Protein AF-V2W1M3-F1 (afdb_monomer)

pLDDT: mean 79.47, std 12.42, range [44.94, 95.81]

Sequence (187 aa):
MSSDTAEKFWDDNINRRIFDLLHSQDIQAKFGGLIAIDHLLDVDGEEIIEFKRNLFRIYNYVKHLLPNPELNLMLAASKTLELTRYAGVLILKELARNSPTYFQAHIGIVFDNILAPIRDPKVHVREGAAELLAACLEIVTQRERQVRSPYLNKILSDAQAGLKLTPSEVIHGSLLTYRELLLHAGM

Nearest PDB structures (foldseek):
  6tbl-assembly1_A  TM=6.763E-01  e=2.966E-01  Mus musculus
  5vjc-assembly1_A  TM=3.503E-01  e=7.723E-02  Drosophila melanogaster
  7kzs-assembly1_V  TM=4.364E-01  e=4.571E-01  Homo sapiens
  5uwu-assembly1_C  TM=2.767E-01  e=3.280E+00  Saccharomyces cerevisiae

Foldseek 3Di:
DPPVVVVVCCVPPVLVLLLCQCPDPDPVSVVVSLVVLQVVLVPDDDPPPVNVVVLVSLCVSLVVQCPDPDPVSNVSSLVSNVVNLQVVLQVLLVCLVPPVPVSLVVLVVLLVPLLDQLLDPDPSSVVSSLSSVLSSLQSVQVPCPDDDDPSLVVLLVQLVVLCVDDDPSSVNSSVSSVVSCVVRVVD

Organism: Moniliophthora roreri (strain MCA 2997) (NCBI:txid1381753)

Solvent-accessible surface area (backbone atoms only — not comparable to full-atom values): 10156 Å² total; per-residue (Å²): 128,60,70,73,60,54,54,50,50,40,58,69,48,52,54,48,49,41,48,53,25,49,68,44,92,50,66,67,45,26,50,52,30,46,53,50,49,42,55,58,63,72,67,68,76,87,57,76,66,61,54,57,59,50,48,58,51,50,46,68,57,41,58,76,40,66,75,47,94,50,59,70,58,24,51,51,44,38,59,57,56,61,79,22,56,45,52,51,32,47,51,52,29,51,43,34,69,77,38,43,82,68,39,56,83,50,45,68,62,47,67,76,53,46,64,61,44,21,42,31,88,49,65,69,34,19,53,42,30,36,54,26,48,35,44,51,37,43,62,53,50,76,69,46,87,83,60,87,58,75,64,58,60,52,54,50,50,54,28,60,55,26,59,75,46,84,55,66,38,36,31,52,25,18,53,46,48,49,52,36,38,42,75,44,65,75,94

Radius of gyration: 19.63 Å; Cα contacts (8 Å, |Δi|>4): 173; chains: 1; bounding box: 45×32×58 Å

Structure (mmCIF, N/CA/C/O backbone):
data_AF-V2W1M3-F1
#
_entry.id   AF-V2W1M3-F1
#
loop_
_atom_site.group_PDB
_atom_site.id
_atom_site.type_symbol
_atom_site.label_atom_id
_atom_site.label_alt_id
_atom_site.label_comp_id
_atom_site.label_asym_id
_atom_site.label_entity_id
_atom_site.label_seq_id
_atom_site.pdbx_PDB_ins_code
_atom_site.Cartn_x
_atom_site.Cartn_y
_atom_site.Cartn_z
_atom_site.occupancy
_atom_site.B_iso_or_equiv
_atom_site.auth_seq_id
_atom_site.auth_comp_id
_atom_site.auth_asym_id
_atom_site.auth_atom_id
_atom_site.pdbx_PDB_model_num
ATOM 1 N N . MET A 1 1 ? 14.496 0.683 -37.063 1.00 52.78 1 MET A N 1
ATOM 2 C CA . MET A 1 1 ? 15.792 0.392 -36.406 1.00 52.78 1 MET A CA 1
ATOM 3 C C . MET A 1 1 ? 15.812 -1.095 -36.095 1.00 52.78 1 MET A C 1
ATOM 5 O O . MET A 1 1 ? 14.733 -1.619 -35.847 1.00 52.78 1 MET A O 1
ATOM 9 N N . SER A 1 2 ? 16.948 -1.796 -36.172 1.00 63.19 2 SER A N 1
ATOM 10 C CA . SER A 1 2 ? 16.968 -3.183 -35.679 1.00 63.19 2 SER A CA 1
ATOM 11 C C . SER A 1 2 ? 16.719 -3.175 -34.168 1.00 63.19 2 SER A C 1
ATOM 13 O O . SER A 1 2 ? 17.161 -2.241 -33.493 1.00 63.19 2 SER A O 1
ATOM 15 N N . SER A 1 3 ? 15.996 -4.180 -33.668 1.00 67.25 3 SER A N 1
ATOM 16 C CA . SER A 1 3 ? 15.656 -4.340 -32.243 1.00 67.25 3 SER A CA 1
ATOM 17 C C . SER A 1 3 ? 16.898 -4.162 -31.345 1.00 67.25 3 SER A C 1
ATOM 19 O O . SER A 1 3 ? 16.889 -3.315 -30.454 1.00 67.25 3 SER A O 1
ATOM 21 N N . ASP A 1 4 ? 18.032 -4.757 -31.728 1.00 70.19 4 ASP A N 1
ATOM 22 C CA . ASP A 1 4 ? 19.321 -4.637 -31.025 1.00 70.19 4 ASP A CA 1
ATOM 23 C C . ASP A 1 4 ? 19.890 -3.210 -30.911 1.00 70.19 4 ASP A C 1
ATOM 25 O O . ASP A 1 4 ? 20.644 -2.902 -29.986 1.00 70.19 4 ASP A O 1
ATOM 29 N N . THR A 1 5 ? 19.594 -2.321 -31.866 1.00 77.81 5 THR A N 1
ATOM 30 C CA . THR A 1 5 ? 20.111 -0.938 -31.818 1.00 77.81 5 THR A CA 1
ATOM 31 C C . THR A 1 5 ? 19.292 -0.081 -30.855 1.00 77.81 5 THR A C 1
ATOM 33 O O . THR A 1 5 ? 19.829 0.833 -30.231 1.00 77.81 5 THR A O 1
ATOM 36 N N . ALA A 1 6 ? 17.996 -0.379 -30.734 1.00 71.25 6 ALA A N 1
ATOM 37 C CA . ALA A 1 6 ? 17.097 0.306 -29.815 1.00 71.25 6 ALA A CA 1
ATOM 38 C C . ALA A 1 6 ? 17.367 -0.109 -28.358 1.00 71.25 6 ALA A C 1
ATOM 40 O O . ALA A 1 6 ? 17.464 0.769 -27.503 1.00 71.25 6 ALA A O 1
ATOM 41 N N . GLU A 1 7 ? 17.596 -1.404 -28.094 1.00 72.00 7 GLU A N 1
ATOM 42 C CA . GLU A 1 7 ? 17.936 -1.908 -26.749 1.00 72.00 7 GLU A CA 1
ATOM 43 C C . GLU A 1 7 ? 19.242 -1.279 -26.229 1.00 72.00 7 GLU A C 1
ATOM 45 O O . GLU A 1 7 ? 19.300 -0.785 -25.103 1.00 72.00 7 GLU A O 1
ATOM 50 N N . LYS A 1 8 ? 20.282 -1.192 -27.071 1.00 79.88 8 LYS A N 1
ATOM 51 C CA . LYS A 1 8 ? 21.549 -0.537 -26.692 1.00 79.88 8 LYS A CA 1
ATOM 52 C C . LYS A 1 8 ? 21.386 0.949 -26.395 1.00 79.88 8 LYS A C 1
ATOM 54 O O . LYS A 1 8 ? 21.920 1.441 -25.408 1.00 79.88 8 LYS A O 1
ATOM 59 N N . PHE A 1 9 ? 20.638 1.670 -27.230 1.00 79.62 9 PHE A N 1
ATOM 60 C CA . PHE A 1 9 ? 20.373 3.088 -26.995 1.00 79.62 9 PHE A CA 1
ATOM 61 C C . PHE A 1 9 ? 19.628 3.312 -25.671 1.00 79.62 9 PHE A C 1
ATOM 63 O O . PHE A 1 9 ? 19.933 4.257 -24.938 1.00 79.62 9 PHE A O 1
ATOM 70 N N . TRP A 1 10 ? 18.677 2.434 -25.355 1.00 77.62 10 TRP A N 1
ATOM 71 C CA . TRP A 1 10 ? 17.938 2.460 -24.101 1.00 77.62 10 TRP A CA 1
ATOM 72 C C . TRP A 1 10 ? 18.850 2.253 -22.887 1.00 77.62 10 TRP A C 1
ATOM 74 O O . TRP A 1 10 ? 18.844 3.067 -21.957 1.00 77.62 10 TRP A O 1
ATOM 84 N N . ASP A 1 11 ? 19.678 1.207 -22.917 1.00 77.75 11 ASP A N 1
ATOM 85 C CA . ASP A 1 11 ? 20.587 0.878 -21.819 1.00 77.75 11 ASP A CA 1
ATOM 86 C C . ASP A 1 11 ? 21.666 1.953 -21.605 1.00 77.75 11 ASP A C 1
ATOM 88 O O . ASP A 1 11 ? 21.911 2.353 -20.464 1.00 77.75 11 ASP A O 1
ATOM 92 N N . ASP A 1 12 ? 22.257 2.482 -22.678 1.00 79.75 12 ASP A N 1
ATOM 93 C CA . ASP A 1 12 ? 23.388 3.410 -22.576 1.00 79.75 12 ASP A CA 1
ATOM 94 C C . ASP A 1 12 ? 22.971 4.847 -22.228 1.00 79.75 12 ASP A C 1
ATOM 96 O O . ASP A 1 12 ? 23.700 5.559 -21.524 1.00 79.75 12 ASP A O 1
ATOM 100 N N . ASN A 1 13 ? 21.801 5.288 -22.703 1.00 83.38 13 ASN A N 1
ATOM 101 C CA . ASN A 1 13 ? 21.383 6.685 -22.580 1.00 83.38 13 ASN A CA 1
ATOM 102 C C . ASN A 1 13 ? 20.214 6.873 -21.616 1.00 83.38 13 ASN A C 1
ATOM 104 O O . ASN A 1 13 ? 20.305 7.698 -20.705 1.00 83.38 13 ASN A O 1
ATOM 108 N N . ILE A 1 14 ? 19.120 6.130 -21.800 1.00 82.44 14 ILE A N 1
ATOM 109 C CA . ILE A 1 14 ? 17.878 6.354 -21.046 1.00 82.44 14 ILE A CA 1
ATOM 110 C C . ILE A 1 14 ? 18.056 5.893 -19.600 1.00 82.44 14 ILE A C 1
ATOM 112 O O . ILE A 1 14 ? 17.904 6.698 -18.679 1.00 82.44 14 ILE A O 1
ATOM 116 N N . ASN A 1 15 ? 18.492 4.648 -19.390 1.00 82.56 15 ASN A N 1
ATOM 117 C CA . ASN A 1 15 ? 18.716 4.103 -18.047 1.00 82.56 15 ASN A CA 1
ATOM 118 C C . ASN A 1 15 ? 19.753 4.914 -17.259 1.00 82.56 15 ASN A C 1
ATOM 120 O O . ASN A 1 15 ? 19.555 5.212 -16.078 1.00 82.56 15 ASN A O 1
ATOM 124 N N . ARG A 1 16 ? 20.829 5.345 -17.925 1.00 85.75 16 ARG A N 1
ATOM 125 C CA . ARG A 1 16 ? 21.860 6.190 -17.314 1.00 85.75 16 ARG A CA 1
ATOM 126 C C . ARG A 1 16 ? 21.303 7.533 -16.844 1.00 85.75 16 ARG A C 1
ATOM 128 O O . ARG A 1 16 ? 21.596 7.959 -15.732 1.00 85.75 16 ARG A O 1
ATOM 135 N N . ARG A 1 17 ? 20.478 8.197 -17.659 1.00 87.69 17 ARG A N 1
ATOM 136 C CA . ARG A 1 17 ? 19.895 9.495 -17.289 1.00 87.69 17 ARG A CA 1
ATOM 137 C C . ARG A 1 17 ? 18.851 9.390 -16.192 1.00 87.69 17 ARG A C 1
ATOM 139 O O . ARG A 1 17 ? 18.836 10.243 -15.311 1.00 87.69 17 ARG A O 1
ATOM 146 N N . ILE A 1 18 ? 18.038 8.339 -16.199 1.00 85.88 18 ILE A N 1
ATOM 147 C CA . ILE A 1 18 ? 17.104 8.054 -15.106 1.00 85.88 18 ILE A CA 1
ATOM 148 C C . ILE A 1 18 ? 17.869 7.848 -13.792 1.00 85.88 18 ILE A C 1
ATOM 150 O O . ILE A 1 18 ? 17.508 8.431 -12.769 1.00 85.88 18 ILE A O 1
ATOM 154 N N . PHE A 1 19 ? 18.961 7.078 -13.822 1.00 86.69 19 PHE A N 1
ATOM 155 C CA . PHE A 1 19 ? 19.816 6.879 -12.655 1.00 86.69 19 PHE A CA 1
ATOM 156 C C . PHE A 1 19 ? 20.385 8.203 -12.124 1.00 86.69 19 PHE A C 1
ATOM 158 O O . PHE A 1 19 ? 20.268 8.470 -10.926 1.00 86.69 19 PHE A O 1
ATOM 165 N N . ASP A 1 20 ? 20.947 9.036 -13.006 1.00 89.38 20 ASP A N 1
ATOM 166 C CA . ASP A 1 20 ? 21.525 10.339 -12.649 1.00 89.38 20 ASP A CA 1
ATOM 167 C C . ASP A 1 20 ? 20.478 11.265 -11.995 1.00 89.38 20 ASP A C 1
ATOM 169 O O . ASP A 1 20 ? 20.767 11.920 -10.992 1.00 89.38 20 ASP A O 1
ATOM 173 N N . LEU A 1 21 ? 19.249 11.292 -12.529 1.00 89.88 21 LEU A N 1
ATOM 174 C CA . LEU A 1 21 ? 18.142 12.099 -12.000 1.00 89.88 21 LEU A CA 1
ATOM 175 C C . LEU A 1 21 ? 17.675 11.625 -10.617 1.00 89.88 21 LEU A C 1
ATOM 177 O O . LEU A 1 21 ? 17.406 12.441 -9.744 1.00 89.88 21 LEU A O 1
ATOM 181 N N . LEU A 1 22 ? 17.599 10.316 -10.375 1.00 86.69 22 LEU A N 1
ATOM 182 C CA . LEU A 1 22 ? 17.148 9.779 -9.082 1.00 86.69 22 LEU A CA 1
ATOM 183 C C . LEU A 1 22 ? 18.202 9.879 -7.970 1.00 86.69 22 LEU A C 1
ATOM 185 O O . LEU A 1 22 ? 17.867 9.817 -6.782 1.00 86.69 22 LEU A O 1
ATOM 189 N N . HIS A 1 23 ? 19.473 10.039 -8.339 1.00 88.62 23 HIS A N 1
ATOM 190 C CA . HIS A 1 23 ? 20.588 10.218 -7.405 1.00 88.62 23 HIS A CA 1
ATOM 191 C C . HIS A 1 23 ? 21.068 11.673 -7.309 1.00 88.62 23 HIS A C 1
ATOM 193 O O . HIS A 1 23 ? 22.054 11.945 -6.620 1.00 88.62 23 HIS A O 1
ATOM 199 N N . SER A 1 24 ? 20.384 12.623 -7.953 1.00 89.31 24 SER A N 1
ATOM 200 C CA . SER A 1 24 ? 20.718 14.043 -7.844 1.00 89.31 24 SER A CA 1
ATOM 201 C C . SER A 1 24 ? 20.526 14.561 -6.417 1.00 89.31 24 SER A C 1
ATOM 203 O O . SER A 1 24 ? 19.804 13.983 -5.609 1.00 89.31 24 SER A O 1
ATOM 205 N N . GLN A 1 25 ? 21.144 15.694 -6.087 1.00 85.44 25 GLN A N 1
ATOM 206 C CA . GLN A 1 25 ? 20.869 16.386 -4.820 1.00 85.44 25 GLN A CA 1
ATOM 207 C C . GLN A 1 25 ? 19.554 17.180 -4.869 1.00 85.44 25 GLN A C 1
ATOM 209 O O . GLN A 1 25 ? 18.937 17.418 -3.836 1.00 85.44 25 GLN A O 1
ATOM 214 N N . ASP A 1 26 ? 19.101 17.548 -6.070 1.00 90.56 26 ASP A N 1
ATOM 215 C CA . ASP A 1 26 ? 17.849 18.272 -6.278 1.00 90.56 26 ASP A CA 1
ATOM 216 C C . ASP A 1 26 ? 16.628 17.348 -6.155 1.00 90.56 26 ASP A C 1
ATOM 218 O O . ASP A 1 26 ? 16.568 16.286 -6.777 1.00 90.56 26 ASP A O 1
ATOM 222 N N . ILE A 1 27 ? 15.649 17.778 -5.359 1.00 84.00 27 ILE A N 1
ATOM 223 C CA . ILE A 1 27 ? 14.381 17.081 -5.132 1.00 84.00 27 ILE A CA 1
ATOM 224 C C . ILE A 1 27 ? 13.520 17.105 -6.400 1.00 84.00 27 ILE A C 1
ATOM 226 O O . ILE A 1 27 ? 12.886 16.099 -6.716 1.00 84.00 27 ILE A O 1
ATOM 230 N N . GLN A 1 28 ? 13.515 18.211 -7.152 1.00 86.38 28 GLN A N 1
ATOM 231 C CA . GLN A 1 28 ? 12.686 18.342 -8.356 1.00 86.38 28 GLN A CA 1
ATOM 232 C C . GLN A 1 28 ? 13.171 17.413 -9.471 1.00 86.38 28 GLN A C 1
ATOM 234 O O . GLN A 1 28 ? 12.365 16.731 -10.101 1.00 86.38 28 GLN A O 1
ATOM 239 N N . ALA A 1 29 ? 14.487 17.298 -9.656 1.00 88.94 29 ALA A N 1
ATOM 240 C CA . ALA A 1 29 ? 15.083 16.307 -10.547 1.00 88.94 29 ALA A CA 1
ATOM 241 C C . ALA A 1 29 ? 14.722 14.859 -10.163 1.00 88.94 29 ALA A C 1
ATOM 243 O O . ALA A 1 29 ? 14.365 14.077 -11.048 1.00 88.94 29 ALA A O 1
ATOM 244 N N . LYS A 1 30 ? 14.713 14.515 -8.864 1.00 88.94 30 LYS A N 1
ATOM 245 C CA . LYS A 1 30 ? 14.256 13.190 -8.409 1.00 88.94 30 LYS A CA 1
ATOM 246 C C . LYS A 1 30 ? 12.794 12.950 -8.761 1.00 88.94 30 LYS A C 1
ATOM 248 O O . LYS A 1 30 ? 12.483 11.894 -9.296 1.00 88.94 30 LYS A O 1
ATOM 253 N N . PHE A 1 31 ? 11.915 13.924 -8.516 1.00 84.62 31 PHE A N 1
ATOM 254 C CA . PHE A 1 31 ? 10.510 13.844 -8.928 1.00 84.62 31 PHE A CA 1
ATOM 255 C C . PHE A 1 31 ? 10.362 13.658 -10.438 1.00 84.62 31 PHE A C 1
ATOM 257 O O . PHE A 1 31 ? 9.594 12.804 -10.870 1.00 84.62 31 PHE A O 1
ATOM 264 N N . GLY A 1 32 ? 11.122 14.409 -11.238 1.00 85.06 32 GLY A N 1
ATOM 265 C CA . GLY A 1 32 ? 11.120 14.282 -12.694 1.00 85.06 32 GLY A CA 1
ATOM 266 C C . GLY A 1 32 ? 11.546 12.890 -13.162 1.00 85.06 32 GLY A C 1
ATOM 267 O O . GLY A 1 32 ? 10.867 12.290 -13.992 1.00 85.06 32 GLY A O 1
ATOM 268 N N . GLY A 1 33 ? 12.622 12.341 -12.587 1.00 87.62 33 GLY A N 1
ATOM 269 C CA . GLY A 1 33 ? 13.079 10.980 -12.885 1.00 87.62 33 GLY A CA 1
ATOM 270 C C . GLY A 1 33 ? 12.049 9.916 -12.502 1.00 87.62 33 GLY A C 1
ATOM 271 O O . GLY A 1 33 ? 11.854 8.940 -13.220 1.00 87.62 33 GLY A O 1
ATOM 272 N N . LEU A 1 34 ? 11.343 10.135 -11.399 1.00 84.12 34 LEU A N 1
ATOM 273 C CA . LEU A 1 34 ? 10.328 9.227 -10.895 1.00 84.12 34 LEU A CA 1
ATOM 274 C C . LEU A 1 34 ? 9.062 9.209 -11.760 1.00 84.12 34 LEU A C 1
ATOM 276 O O . LEU A 1 34 ? 8.566 8.144 -12.109 1.00 84.12 34 LEU A O 1
ATOM 280 N N . ILE A 1 35 ? 8.578 10.391 -12.151 1.00 83.00 35 ILE A N 1
ATOM 281 C CA . ILE A 1 35 ? 7.443 10.544 -13.066 1.00 83.00 35 ILE A CA 1
ATOM 282 C C . ILE A 1 35 ? 7.792 9.949 -14.430 1.00 83.00 35 ILE A C 1
ATOM 284 O O . ILE A 1 35 ? 6.948 9.303 -15.044 1.00 83.00 35 ILE A O 1
ATOM 288 N N . ALA A 1 36 ? 9.030 10.128 -14.897 1.00 83.50 36 ALA A N 1
ATOM 289 C CA . ALA A 1 36 ? 9.486 9.506 -16.132 1.00 83.50 36 ALA A CA 1
ATOM 290 C C . ALA A 1 36 ? 9.394 7.975 -16.048 1.00 83.50 36 ALA A C 1
ATOM 292 O O . ALA A 1 36 ? 8.851 7.364 -16.958 1.00 83.50 36 ALA A O 1
ATOM 293 N N . ILE A 1 37 ? 9.838 7.360 -14.946 1.00 79.62 37 ILE A N 1
ATOM 294 C CA . ILE A 1 37 ? 9.677 5.913 -14.740 1.00 79.62 37 ILE A CA 1
ATOM 295 C C . ILE A 1 37 ? 8.199 5.503 -14.714 1.00 79.62 37 ILE A C 1
ATOM 297 O O . ILE A 1 37 ? 7.866 4.519 -15.362 1.00 79.62 37 ILE A O 1
ATOM 301 N N . ASP A 1 38 ? 7.328 6.243 -14.014 1.00 76.31 38 ASP A N 1
ATOM 302 C CA . ASP A 1 38 ? 5.880 5.952 -13.932 1.00 76.31 38 ASP A CA 1
ATOM 303 C C . ASP A 1 38 ? 5.266 5.849 -15.341 1.00 76.31 38 ASP A C 1
ATOM 305 O O . ASP A 1 38 ? 4.585 4.880 -15.657 1.00 76.31 38 ASP A O 1
ATOM 309 N N . HIS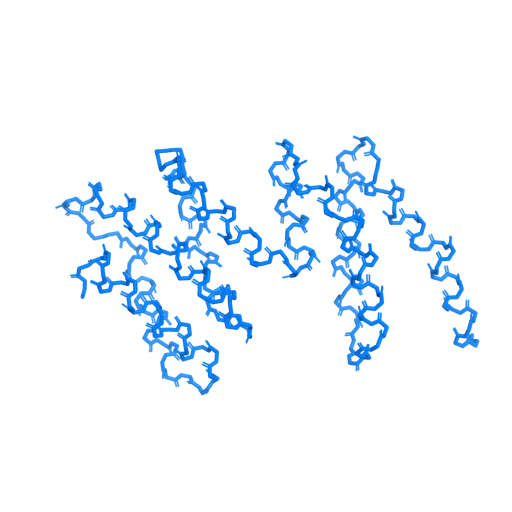 A 1 39 ? 5.596 6.793 -16.229 1.00 77.06 39 HIS A N 1
ATOM 310 C CA . HIS A 1 39 ? 5.114 6.780 -17.614 1.00 77.06 39 HIS A CA 1
ATOM 311 C C . HIS A 1 39 ? 5.763 5.688 -18.466 1.00 77.06 39 HIS A C 1
ATOM 313 O O . HIS A 1 39 ? 5.109 5.141 -19.344 1.00 77.06 39 HIS A O 1
ATOM 319 N N . LEU A 1 40 ? 7.043 5.374 -18.245 1.00 73.88 40 LEU A N 1
ATOM 320 C CA . LEU A 1 40 ? 7.722 4.316 -18.996 1.00 73.88 40 LEU A CA 1
ATOM 321 C C . LEU A 1 40 ? 7.191 2.925 -18.640 1.00 73.88 40 LEU A C 1
ATOM 323 O O . LEU A 1 40 ? 7.132 2.068 -19.511 1.00 73.88 40 LEU A O 1
ATOM 327 N N . LEU A 1 41 ? 6.778 2.714 -17.389 1.00 68.62 41 LEU A N 1
ATOM 328 C CA . LEU A 1 41 ? 6.143 1.470 -16.953 1.00 68.62 41 LEU A CA 1
ATOM 329 C C . LEU A 1 41 ? 4.729 1.287 -17.528 1.00 68.62 41 LEU A C 1
ATOM 331 O O . LEU A 1 41 ? 4.303 0.152 -17.708 1.00 68.62 41 LEU A O 1
ATOM 335 N N . ASP A 1 42 ? 4.021 2.378 -17.835 1.00 66.88 42 ASP A N 1
ATOM 336 C CA . ASP A 1 42 ? 2.662 2.358 -18.405 1.00 66.88 42 ASP A CA 1
ATOM 337 C C . ASP A 1 42 ? 2.648 2.054 -19.920 1.00 66.88 42 ASP A C 1
ATOM 339 O O . ASP A 1 42 ? 1.618 1.705 -20.493 1.00 66.88 42 ASP A O 1
ATOM 343 N N . VAL A 1 43 ? 3.802 2.164 -20.592 1.00 61.81 43 VAL A N 1
ATOM 344 C CA . VAL A 1 43 ? 3.941 1.934 -22.043 1.00 61.81 43 VAL A CA 1
ATOM 345 C C . VAL A 1 43 ? 4.092 0.441 -22.396 1.00 61.81 43 VAL A C 1
ATOM 347 O O . VAL A 1 43 ? 3.848 0.060 -23.543 1.00 61.81 43 VAL A O 1
ATOM 350 N N . ASP A 1 44 ? 4.411 -0.424 -21.429 1.00 53.88 44 ASP A N 1
ATOM 351 C CA . ASP A 1 44 ? 4.703 -1.841 -21.678 1.00 53.88 44 ASP A CA 1
ATOM 352 C C . ASP A 1 44 ? 3.437 -2.720 -21.669 1.00 53.88 44 ASP A C 1
ATOM 354 O O . ASP A 1 44 ? 3.044 -3.324 -20.668 1.00 53.88 44 ASP A O 1
ATOM 358 N N . GLY A 1 45 ? 2.819 -2.849 -22.845 1.00 49.59 45 GLY A N 1
ATOM 359 C CA . GLY A 1 45 ? 1.913 -3.951 -23.157 1.00 49.59 45 GLY A CA 1
ATOM 360 C C . GLY A 1 45 ? 2.663 -5.288 -23.290 1.00 49.59 45 GLY A C 1
ATOM 361 O O . GLY A 1 45 ? 3.464 -5.476 -24.195 1.00 49.59 45 GLY A O 1
ATOM 362 N N . GLU A 1 46 ? 2.359 -6.232 -22.398 1.00 44.94 46 GLU A N 1
ATOM 363 C CA . GLU A 1 46 ? 2.425 -7.700 -22.576 1.00 44.94 46 GLU A CA 1
ATOM 364 C C . GLU A 1 46 ? 3.757 -8.443 -22.872 1.00 44.94 46 GLU A C 1
ATOM 366 O O . GLU A 1 46 ? 3.717 -9.669 -22.998 1.00 44.94 46 GLU A O 1
ATOM 371 N N . GLU A 1 47 ? 4.953 -7.839 -22.836 1.00 47.34 47 GLU A N 1
ATOM 372 C CA . GLU A 1 47 ? 6.216 -8.618 -22.876 1.00 47.34 47 GLU A CA 1
ATOM 373 C C . GLU A 1 47 ? 6.827 -8.883 -21.482 1.00 47.34 47 GLU A C 1
ATOM 375 O O . GLU A 1 47 ? 7.667 -8.166 -20.940 1.00 47.34 47 GLU A O 1
ATOM 380 N N . ILE A 1 48 ? 6.416 -10.011 -20.893 1.00 49.59 48 ILE A N 1
ATOM 381 C CA . ILE A 1 48 ? 6.688 -10.442 -19.506 1.00 49.59 48 ILE A CA 1
ATOM 382 C C . ILE A 1 48 ? 8.197 -10.567 -19.157 1.00 49.59 48 ILE A C 1
ATOM 384 O O . ILE A 1 48 ? 8.559 -10.601 -17.975 1.00 49.59 48 ILE A O 1
ATOM 388 N N . ILE A 1 49 ? 9.095 -10.662 -20.145 1.00 46.72 49 ILE A N 1
ATOM 389 C CA . ILE A 1 49 ? 10.529 -10.939 -19.930 1.00 46.72 49 ILE A CA 1
ATOM 390 C C . ILE A 1 49 ? 11.349 -9.649 -19.771 1.00 46.72 49 ILE A C 1
ATOM 392 O O . ILE A 1 49 ? 12.132 -9.551 -18.820 1.00 46.72 49 ILE A O 1
ATOM 396 N N . GLU A 1 50 ? 11.146 -8.647 -20.629 1.00 53.25 50 GLU A N 1
ATOM 397 C CA . GLU A 1 50 ? 11.824 -7.345 -20.513 1.00 53.25 50 GLU A CA 1
ATOM 398 C C . GLU A 1 50 ? 11.320 -6.563 -19.297 1.00 53.25 50 GLU A C 1
ATOM 400 O O . GLU A 1 50 ? 12.123 -6.034 -18.520 1.00 53.25 50 GLU A O 1
ATOM 405 N N . PHE A 1 51 ? 10.011 -6.640 -19.030 1.00 50.84 51 PHE A N 1
ATOM 406 C CA . PHE A 1 51 ? 9.372 -6.047 -17.856 1.00 50.84 51 PHE A CA 1
ATOM 407 C C . PHE A 1 51 ? 10.042 -6.489 -16.541 1.00 50.84 51 PHE A C 1
ATOM 409 O O . PHE A 1 51 ? 10.371 -5.671 -15.683 1.00 50.84 51 PHE A O 1
ATOM 416 N N . LYS A 1 52 ? 10.368 -7.784 -16.387 1.00 47.72 52 LYS A N 1
ATOM 417 C CA . LYS A 1 52 ? 11.063 -8.304 -15.18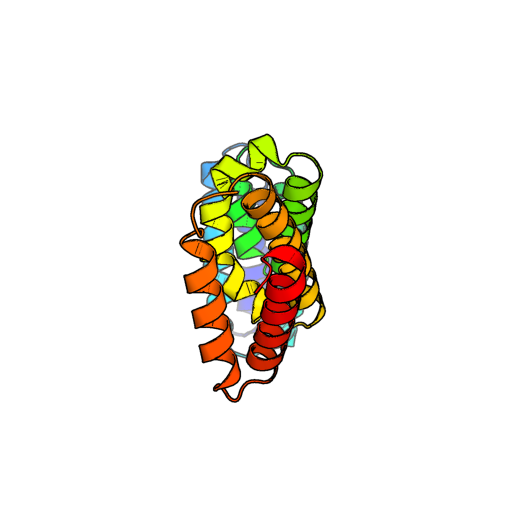9 1.00 47.72 52 LYS A CA 1
ATOM 418 C C . LYS A 1 52 ? 12.497 -7.792 -15.046 1.00 47.72 52 LYS A C 1
ATOM 420 O O . LYS A 1 52 ? 12.962 -7.572 -13.924 1.00 47.72 52 LYS A O 1
ATOM 425 N N . ARG A 1 53 ? 13.209 -7.621 -16.162 1.00 57.84 53 ARG A N 1
ATOM 426 C CA . ARG A 1 53 ? 14.609 -7.168 -16.185 1.00 57.84 53 ARG A CA 1
ATOM 427 C C . ARG A 1 53 ? 14.705 -5.670 -15.866 1.00 57.84 53 ARG A C 1
ATOM 429 O O . ARG A 1 53 ? 15.590 -5.263 -15.109 1.00 57.84 53 ARG A O 1
ATOM 436 N N . ASN A 1 54 ? 13.741 -4.883 -16.343 1.00 64.81 54 ASN A N 1
ATOM 437 C CA . ASN A 1 54 ? 13.617 -3.456 -16.050 1.00 64.81 54 ASN A CA 1
ATOM 438 C C . ASN A 1 54 ? 13.121 -3.196 -14.620 1.00 64.81 54 ASN A C 1
ATOM 440 O O . ASN A 1 54 ? 13.687 -2.344 -13.933 1.00 64.81 54 ASN A O 1
ATOM 444 N N . LEU A 1 55 ? 12.186 -4.003 -14.104 1.00 62.69 55 LEU A N 1
ATOM 445 C CA . LEU A 1 55 ? 11.702 -3.912 -12.719 1.00 62.69 55 LEU A CA 1
ATOM 446 C C . LEU A 1 55 ? 12.822 -4.020 -11.680 1.00 62.69 55 LEU A C 1
ATOM 448 O O . LEU A 1 55 ? 12.861 -3.242 -10.729 1.00 62.69 55 LEU A O 1
ATOM 452 N N . PHE A 1 56 ? 13.757 -4.962 -11.847 1.00 64.06 56 PHE A N 1
ATOM 453 C CA . PHE A 1 56 ? 14.862 -5.112 -10.896 1.00 64.06 56 PHE A CA 1
ATOM 454 C C . PHE A 1 56 ? 15.806 -3.899 -10.906 1.00 64.06 56 PHE A C 1
ATOM 456 O O . PHE A 1 56 ? 16.285 -3.467 -9.855 1.00 64.06 56 PHE A O 1
ATOM 463 N N . ARG A 1 57 ? 16.071 -3.317 -12.080 1.00 74.31 57 ARG A N 1
ATOM 464 C CA . ARG A 1 57 ? 16.896 -2.106 -12.214 1.00 74.31 57 ARG A CA 1
ATOM 465 C C . ARG A 1 57 ? 16.195 -0.897 -11.590 1.00 74.31 57 ARG A C 1
ATOM 467 O O . ARG A 1 57 ? 16.780 -0.249 -10.727 1.00 74.31 57 ARG A O 1
ATOM 474 N N . ILE A 1 58 ? 14.926 -0.678 -11.930 1.00 74.00 58 ILE A N 1
ATOM 475 C CA . ILE A 1 58 ? 14.088 0.400 -11.389 1.00 74.00 58 ILE A CA 1
ATOM 476 C C . ILE A 1 58 ? 13.962 0.290 -9.865 1.00 74.00 58 ILE A C 1
ATOM 478 O O . ILE A 1 58 ? 14.146 1.278 -9.157 1.00 74.00 58 ILE A O 1
ATOM 482 N N . TYR A 1 59 ? 13.761 -0.919 -9.332 1.00 72.00 59 TYR A N 1
ATOM 483 C CA . TYR A 1 59 ? 13.800 -1.173 -7.891 1.00 72.00 59 TYR A CA 1
ATOM 484 C C . TYR A 1 59 ? 15.098 -0.684 -7.252 1.00 72.00 59 TYR A C 1
ATOM 486 O O . TYR A 1 59 ? 15.070 0.036 -6.254 1.00 72.00 59 TYR A O 1
ATOM 494 N N . ASN A 1 60 ? 16.245 -1.024 -7.842 1.00 77.81 60 ASN A N 1
ATOM 495 C CA . ASN A 1 60 ? 17.531 -0.566 -7.332 1.00 77.81 60 ASN A CA 1
ATOM 496 C C . ASN A 1 60 ? 17.716 0.952 -7.453 1.00 77.81 60 ASN A C 1
ATOM 498 O O . ASN A 1 60 ? 18.411 1.516 -6.613 1.00 77.81 60 ASN A O 1
ATOM 502 N N . TYR A 1 61 ? 17.081 1.597 -8.434 1.00 81.44 61 TYR A N 1
ATOM 503 C CA . TYR A 1 61 ? 17.121 3.047 -8.621 1.00 81.44 61 TYR A CA 1
ATOM 504 C C . TYR A 1 61 ? 16.170 3.825 -7.715 1.00 81.44 61 TYR A C 1
ATOM 506 O O . TYR A 1 61 ? 16.367 5.016 -7.548 1.00 81.44 61 TYR A O 1
ATOM 514 N N . VAL A 1 62 ? 15.114 3.218 -7.179 1.00 78.00 62 VAL A N 1
ATOM 515 C CA . VAL A 1 62 ? 14.102 3.960 -6.406 1.00 78.00 62 VAL A CA 1
ATOM 516 C C . VAL A 1 62 ? 14.132 3.589 -4.921 1.00 78.00 62 VAL A C 1
ATOM 518 O O . VAL A 1 62 ? 13.761 4.402 -4.078 1.00 78.00 62 VAL A O 1
ATOM 521 N N . LYS A 1 63 ? 14.635 2.403 -4.545 1.00 76.50 63 LYS A N 1
ATOM 522 C CA . LYS A 1 63 ? 14.623 1.931 -3.145 1.00 76.50 63 LYS A CA 1
ATOM 523 C C . LYS A 1 63 ? 15.339 2.855 -2.152 1.00 76.50 63 LYS A C 1
ATOM 525 O O . LYS A 1 63 ? 14.944 2.906 -0.991 1.00 76.50 63 LYS A O 1
ATOM 530 N N . HIS A 1 64 ? 16.366 3.598 -2.575 1.00 79.12 64 HIS A N 1
ATOM 531 C CA . HIS A 1 64 ? 17.073 4.556 -1.710 1.00 79.12 64 HIS A CA 1
ATOM 532 C C . HIS A 1 64 ? 16.274 5.838 -1.450 1.00 79.12 64 HIS A C 1
ATOM 534 O O . HIS A 1 64 ? 16.659 6.632 -0.597 1.00 79.12 64 HIS A O 1
ATOM 540 N N . LEU A 1 65 ? 15.160 6.035 -2.160 1.00 77.31 65 LEU A N 1
ATOM 541 C CA . LEU A 1 65 ? 14.219 7.129 -1.940 1.00 77.31 65 LEU A CA 1
ATOM 542 C C . LEU A 1 65 ? 13.141 6.783 -0.900 1.00 77.31 65 LEU A C 1
ATOM 544 O O . LEU A 1 65 ? 12.399 7.667 -0.488 1.00 77.31 65 LEU A O 1
ATOM 548 N N . LEU A 1 66 ? 13.056 5.522 -0.451 1.00 67.31 66 LEU A N 1
ATOM 549 C CA . LEU A 1 66 ? 12.062 5.068 0.532 1.00 67.31 66 LEU A CA 1
ATOM 550 C C . LEU A 1 66 ? 12.384 5.488 1.979 1.00 67.31 66 LEU A C 1
ATOM 552 O O . LEU A 1 66 ? 11.451 5.702 2.745 1.00 67.31 66 LEU A O 1
ATOM 556 N N . PRO A 1 67 ? 13.655 5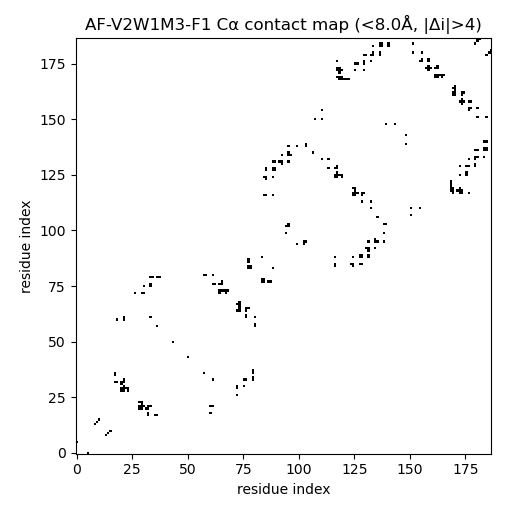.702 2.363 1.00 72.38 67 PRO A N 1
ATOM 557 C CA . PRO A 1 67 ? 14.011 6.543 3.496 1.00 72.38 67 PRO A CA 1
ATOM 558 C C . PRO A 1 67 ? 14.315 7.957 2.973 1.00 72.38 67 PRO A C 1
ATOM 560 O O . PRO A 1 67 ? 15.450 8.257 2.604 1.00 72.38 67 PRO A O 1
ATOM 563 N N . ASN A 1 68 ? 13.312 8.838 2.898 1.00 70.00 68 ASN A N 1
ATOM 564 C CA . ASN A 1 68 ? 13.540 10.260 2.611 1.00 70.00 68 ASN A CA 1
ATOM 565 C C . ASN A 1 68 ? 12.761 11.168 3.570 1.00 70.00 68 ASN A C 1
ATOM 567 O O . ASN A 1 68 ? 11.618 10.857 3.901 1.00 70.00 68 ASN A O 1
ATOM 571 N N . PRO A 1 69 ? 13.349 12.306 3.984 1.00 69.44 69 PRO A N 1
ATOM 572 C CA . PRO A 1 69 ? 12.661 13.294 4.815 1.00 69.44 69 PRO A CA 1
ATOM 573 C C . PRO A 1 69 ? 11.491 13.979 4.086 1.00 69.44 69 PRO A C 1
ATOM 575 O O . PRO A 1 69 ? 10.567 14.464 4.731 1.00 69.44 69 PRO A O 1
ATOM 578 N N . GLU A 1 70 ? 11.495 13.982 2.751 1.00 77.38 70 GLU A N 1
ATOM 579 C CA . GLU A 1 70 ? 10.432 14.552 1.920 1.00 77.38 70 GLU A CA 1
ATOM 580 C C . GLU A 1 70 ? 9.312 13.535 1.658 1.00 77.38 70 GLU A C 1
ATOM 582 O O . GLU A 1 70 ? 9.425 12.661 0.791 1.00 77.38 70 GLU A O 1
ATOM 587 N N . LEU A 1 71 ? 8.198 13.678 2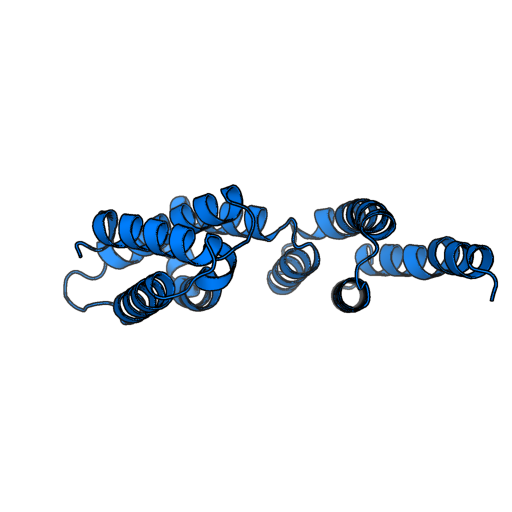.383 1.00 71.00 71 LEU A N 1
ATOM 588 C CA . LEU A 1 71 ? 7.047 12.769 2.318 1.00 71.00 71 LEU A CA 1
ATOM 589 C C . LEU A 1 71 ? 6.498 12.604 0.895 1.00 71.00 71 LEU A C 1
ATOM 591 O O . LEU A 1 71 ? 6.224 11.486 0.469 1.00 71.00 71 LEU A O 1
ATOM 595 N N . ASN A 1 72 ? 6.372 13.694 0.138 1.00 77.25 72 ASN A N 1
ATOM 596 C CA . ASN A 1 72 ? 5.821 13.642 -1.217 1.00 77.25 72 ASN A CA 1
ATOM 597 C C . ASN A 1 72 ? 6.712 12.821 -2.162 1.00 77.25 72 ASN A C 1
ATOM 599 O O . ASN A 1 72 ? 6.202 12.099 -3.017 1.00 77.25 72 ASN A O 1
ATOM 603 N N . LEU A 1 73 ? 8.037 12.906 -1.994 1.00 78.25 73 LEU A N 1
ATOM 604 C CA . LEU A 1 73 ? 8.995 12.164 -2.811 1.00 78.25 73 LEU A CA 1
ATOM 605 C C . LEU A 1 73 ? 8.961 10.676 -2.455 1.00 78.25 73 LEU A C 1
ATOM 607 O O . LEU A 1 73 ? 8.948 9.823 -3.340 1.00 78.25 73 LEU A O 1
ATOM 611 N N . MET A 1 74 ? 8.870 10.370 -1.160 1.00 74.06 74 MET A N 1
ATOM 612 C CA . MET A 1 74 ? 8.707 9.006 -0.660 1.00 74.06 74 MET A CA 1
ATOM 613 C C . MET A 1 74 ? 7.394 8.373 -1.149 1.00 74.06 74 MET A C 1
ATOM 615 O O . MET A 1 74 ? 7.387 7.226 -1.596 1.00 74.06 74 MET A O 1
ATOM 619 N N . LEU A 1 75 ? 6.285 9.118 -1.118 1.00 68.44 75 LEU A N 1
ATOM 620 C CA . LEU A 1 75 ? 4.983 8.660 -1.611 1.00 68.44 75 LEU A CA 1
ATOM 621 C C . LEU A 1 75 ? 5.000 8.414 -3.119 1.00 68.44 75 LEU A C 1
ATOM 623 O O . LEU A 1 75 ? 4.518 7.380 -3.576 1.00 68.44 75 LEU A O 1
ATOM 627 N N . ALA A 1 76 ? 5.595 9.319 -3.893 1.00 75.50 76 ALA A N 1
ATOM 628 C CA . ALA A 1 76 ? 5.728 9.138 -5.330 1.00 75.50 76 ALA A CA 1
ATOM 629 C C . ALA A 1 76 ? 6.623 7.922 -5.655 1.00 75.50 7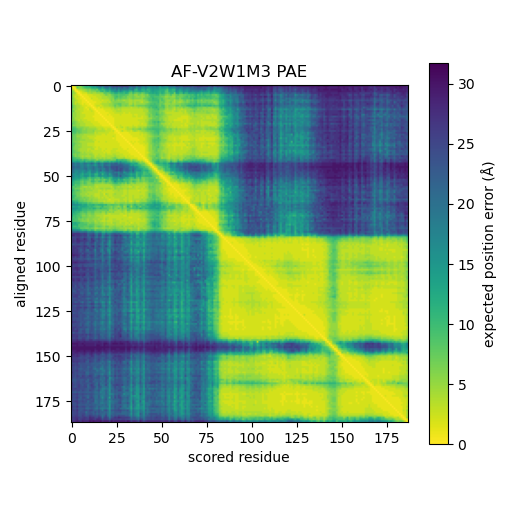6 ALA A C 1
ATOM 631 O O . ALA A 1 76 ? 6.306 7.136 -6.550 1.00 75.50 76 ALA A O 1
ATOM 632 N N . ALA A 1 77 ? 7.701 7.705 -4.893 1.00 73.50 77 ALA A N 1
ATOM 633 C CA . ALA A 1 77 ? 8.617 6.579 -5.095 1.00 73.50 77 ALA A CA 1
ATOM 634 C C . ALA A 1 77 ? 7.930 5.249 -4.776 1.00 73.50 77 ALA A C 1
ATOM 636 O O . ALA A 1 77 ? 8.081 4.260 -5.493 1.00 73.50 77 ALA A O 1
ATOM 637 N N . SER A 1 78 ? 7.096 5.272 -3.738 1.00 69.69 78 SER A N 1
ATOM 638 C CA . SER A 1 78 ? 6.192 4.190 -3.374 1.00 69.69 78 SER A CA 1
ATOM 639 C C . SER A 1 78 ? 5.086 3.949 -4.407 1.00 69.69 78 SER A C 1
ATOM 641 O O . SER A 1 78 ? 4.623 2.826 -4.563 1.00 69.69 78 SER A O 1
ATOM 643 N N . LYS A 1 79 ? 4.648 4.952 -5.161 1.00 71.12 79 LYS A N 1
ATOM 644 C CA . LYS A 1 79 ? 3.686 4.727 -6.247 1.00 71.12 79 LYS A CA 1
ATOM 645 C C . LYS A 1 79 ? 4.353 4.015 -7.430 1.00 71.12 79 LYS A C 1
ATOM 647 O O . LYS A 1 79 ? 3.875 2.980 -7.876 1.00 71.12 79 LYS A O 1
ATOM 652 N N . THR A 1 80 ? 5.503 4.539 -7.842 1.00 70.75 80 THR A N 1
ATOM 653 C CA . THR A 1 80 ? 6.254 4.141 -9.047 1.00 70.75 80 THR A CA 1
ATOM 654 C C . THR A 1 80 ? 6.744 2.694 -9.011 1.00 70.75 80 THR A C 1
ATOM 656 O O . THR A 1 80 ? 6.918 2.063 -10.045 1.00 70.75 80 THR A O 1
ATOM 659 N N . LEU A 1 81 ? 7.008 2.146 -7.822 1.00 64.00 81 LEU A N 1
ATOM 660 C CA . LEU A 1 81 ? 7.630 0.831 -7.720 1.00 64.00 81 LEU A CA 1
ATOM 661 C C . LEU A 1 81 ? 6.683 -0.360 -7.820 1.00 64.00 81 LEU A C 1
ATOM 663 O O . LEU A 1 81 ? 7.203 -1.446 -8.047 1.00 64.00 81 LEU A O 1
ATOM 667 N N . GLU A 1 82 ? 5.367 -0.194 -7.640 1.00 55.41 82 GLU A N 1
ATOM 668 C CA . GLU A 1 82 ? 4.317 -1.233 -7.511 1.00 55.41 82 GLU A CA 1
ATOM 669 C C . GLU A 1 82 ? 4.575 -2.373 -6.484 1.00 55.41 82 GLU A C 1
ATOM 671 O O . GLU A 1 82 ? 3.682 -2.757 -5.730 1.00 55.41 82 GLU A O 1
ATOM 676 N N . LEU A 1 83 ? 5.809 -2.872 -6.370 1.00 49.97 83 LEU A N 1
ATOM 677 C CA . LEU A 1 83 ? 6.454 -3.645 -5.299 1.00 49.97 83 LEU A CA 1
ATOM 678 C C . LEU A 1 83 ? 6.346 -2.987 -3.912 1.00 49.97 83 LEU A C 1
ATOM 680 O O . LEU A 1 83 ? 6.558 -3.624 -2.883 1.00 49.97 83 LEU A O 1
ATOM 684 N N . THR A 1 84 ? 5.984 -1.716 -3.882 1.00 56.25 84 THR A N 1
ATOM 685 C CA . THR A 1 84 ? 5.802 -0.861 -2.712 1.00 56.25 84 THR A CA 1
ATOM 686 C C . THR A 1 84 ? 4.365 -0.773 -2.230 1.00 56.25 84 THR A C 1
ATOM 688 O O . THR A 1 84 ? 4.175 -0.266 -1.133 1.00 56.25 84 THR A O 1
ATOM 691 N N . ARG A 1 85 ? 3.349 -1.303 -2.935 1.00 65.56 85 ARG A N 1
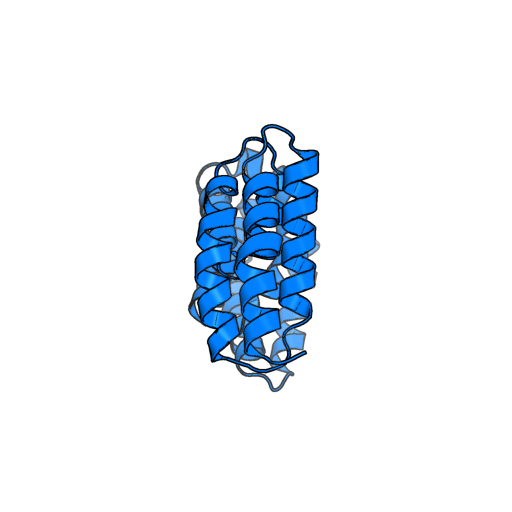ATOM 692 C CA . ARG A 1 85 ? 1.995 -1.369 -2.342 1.00 65.56 85 ARG A CA 1
ATOM 693 C C . ARG A 1 85 ? 2.032 -2.127 -1.018 1.00 65.56 85 ARG A C 1
ATOM 695 O O . ARG A 1 85 ? 1.538 -1.626 -0.016 1.00 65.56 85 ARG A O 1
ATOM 702 N N . TYR A 1 86 ? 2.730 -3.262 -0.981 1.00 71.44 86 TYR A N 1
ATOM 703 C CA . TYR A 1 86 ? 2.947 -4.001 0.262 1.00 71.44 86 TYR A CA 1
ATOM 704 C C . TYR A 1 86 ? 3.823 -3.235 1.261 1.00 71.44 86 TYR A C 1
ATOM 706 O O . TYR A 1 86 ? 3.461 -3.114 2.426 1.00 71.44 86 TYR A O 1
ATOM 714 N N . ALA A 1 87 ? 4.958 -2.683 0.820 1.00 69.06 87 ALA A N 1
ATOM 715 C CA . ALA A 1 87 ? 5.876 -1.972 1.711 1.00 69.06 87 ALA A CA 1
ATOM 716 C C . ALA A 1 87 ? 5.237 -0.717 2.331 1.00 69.06 87 ALA A C 1
ATOM 718 O O . ALA A 1 87 ? 5.371 -0.486 3.525 1.00 69.06 87 ALA A O 1
ATOM 719 N N . GLY A 1 88 ? 4.499 0.062 1.543 1.00 74.25 88 GLY A N 1
ATOM 720 C CA . GLY A 1 88 ? 3.750 1.232 1.985 1.00 74.25 88 GLY A CA 1
ATOM 721 C C . GLY A 1 88 ? 2.636 0.853 2.951 1.00 74.25 88 GLY A C 1
ATOM 722 O O . GLY A 1 88 ? 2.512 1.474 4.000 1.00 74.25 88 GLY A O 1
ATOM 723 N N . VAL A 1 89 ? 1.893 -0.217 2.659 1.00 82.62 89 VAL A N 1
ATOM 724 C CA . VAL A 1 89 ? 0.913 -0.788 3.591 1.00 82.62 89 VAL A CA 1
ATOM 725 C C . VAL A 1 89 ? 1.568 -1.171 4.923 1.00 82.62 89 VAL A C 1
ATOM 727 O O . VAL A 1 89 ? 1.048 -0.815 5.976 1.00 82.62 89 VAL A O 1
ATOM 730 N N . LEU A 1 90 ? 2.731 -1.830 4.900 1.00 80.50 90 LEU A N 1
ATOM 731 C CA . LEU A 1 90 ? 3.461 -2.199 6.114 1.00 80.50 90 LEU A CA 1
ATOM 732 C C . LEU A 1 90 ? 3.983 -0.980 6.881 1.00 80.50 90 LEU A C 1
ATOM 734 O O . LEU A 1 90 ? 3.820 -0.922 8.094 1.00 80.50 90 LEU A O 1
ATOM 738 N N . ILE A 1 91 ? 4.569 0.006 6.201 1.00 78.75 91 ILE A N 1
ATOM 739 C CA . ILE A 1 91 ? 5.068 1.233 6.839 1.00 78.75 91 ILE A CA 1
ATOM 740 C C . ILE A 1 91 ? 3.913 1.989 7.495 1.00 78.75 91 ILE A C 1
ATOM 742 O O . ILE A 1 91 ? 4.009 2.358 8.663 1.00 78.75 91 ILE A O 1
ATOM 746 N N . LEU A 1 92 ? 2.803 2.183 6.778 1.00 82.38 92 LEU A N 1
ATOM 747 C CA . LEU A 1 92 ? 1.616 2.843 7.320 1.00 82.38 92 LEU A CA 1
ATOM 748 C C . LEU A 1 92 ? 1.031 2.056 8.496 1.00 82.38 92 LEU A C 1
ATOM 750 O O . LEU A 1 92 ? 0.619 2.665 9.478 1.00 82.38 92 LEU A O 1
ATOM 754 N N . LYS A 1 93 ? 1.042 0.719 8.432 1.00 88.50 93 LYS A N 1
ATOM 755 C CA . LYS A 1 93 ? 0.577 -0.146 9.525 1.00 88.50 93 LYS A CA 1
ATOM 756 C C . LYS A 1 93 ? 1.431 0.050 10.772 1.00 88.50 93 LYS A C 1
ATOM 758 O O . LYS A 1 93 ? 0.895 0.253 11.859 1.00 88.50 93 LYS A O 1
ATOM 763 N N . GLU A 1 94 ? 2.751 0.011 10.621 1.00 84.25 94 GLU A N 1
ATOM 764 C CA . GLU A 1 94 ? 3.667 0.203 11.744 1.00 84.25 94 GLU A CA 1
ATOM 765 C C . GLU A 1 94 ? 3.592 1.630 12.300 1.00 84.25 94 GLU A C 1
ATOM 767 O O . GLU A 1 94 ? 3.634 1.810 13.515 1.00 84.25 94 GLU A O 1
ATOM 772 N N . LEU A 1 95 ? 3.393 2.647 11.457 1.00 80.25 95 LEU A N 1
ATOM 773 C CA . LEU A 1 95 ? 3.159 4.019 11.914 1.00 80.25 95 LEU A CA 1
ATOM 774 C C . LEU A 1 95 ? 1.843 4.156 12.689 1.00 80.25 95 LEU A C 1
ATOM 776 O O . LEU A 1 95 ? 1.829 4.788 13.746 1.00 80.25 95 LEU A O 1
ATOM 780 N N . ALA A 1 96 ? 0.760 3.541 12.209 1.00 88.00 96 ALA A N 1
ATOM 781 C CA . ALA A 1 96 ? -0.526 3.535 12.900 1.00 88.00 96 ALA A CA 1
ATOM 782 C C . ALA A 1 96 ? -0.410 2.889 14.292 1.00 88.00 96 ALA A C 1
ATOM 784 O O . ALA A 1 96 ? -0.909 3.440 15.270 1.00 88.00 96 ALA A O 1
ATOM 785 N N . ARG A 1 97 ? 0.315 1.767 14.403 1.00 88.25 97 ARG A N 1
ATOM 786 C CA . ARG A 1 97 ? 0.519 1.049 15.674 1.00 88.25 97 ARG A CA 1
ATOM 787 C C . ARG A 1 97 ? 1.433 1.785 16.651 1.00 88.25 97 ARG A C 1
ATOM 789 O O . ARG A 1 97 ? 1.122 1.866 17.835 1.00 88.25 97 ARG A O 1
ATOM 796 N N . ASN A 1 98 ? 2.561 2.309 16.174 1.00 86.19 98 ASN A N 1
ATOM 797 C CA . ASN A 1 98 ? 3.587 2.895 17.042 1.00 86.19 98 ASN A CA 1
ATOM 798 C C . ASN A 1 98 ? 3.358 4.385 17.331 1.00 86.19 98 ASN A C 1
ATOM 800 O O . ASN A 1 98 ? 3.929 4.929 18.274 1.00 86.19 98 ASN A O 1
ATOM 804 N N . SER A 1 99 ? 2.569 5.090 16.517 1.00 86.12 99 SER A N 1
ATOM 805 C CA . SER A 1 99 ? 2.337 6.535 16.658 1.00 86.12 99 SER A CA 1
ATOM 806 C C . SER A 1 99 ? 0.884 6.938 16.352 1.00 86.12 99 SER A C 1
ATOM 808 O O . SER A 1 99 ? 0.651 7.837 15.537 1.00 86.12 99 SER A O 1
ATOM 810 N N . PRO A 1 100 ? -0.114 6.342 17.036 1.00 85.94 100 PRO A N 1
ATOM 811 C CA . PRO A 1 100 ? -1.533 6.508 16.708 1.00 85.94 100 PRO A CA 1
ATOM 812 C C . PRO A 1 100 ? -2.013 7.964 16.801 1.00 85.94 100 PRO A C 1
ATOM 814 O O . PRO A 1 100 ? -2.773 8.424 15.952 1.00 85.94 100 PRO A O 1
ATOM 817 N N . THR A 1 101 ? -1.524 8.728 17.785 1.00 84.50 101 THR A N 1
ATOM 818 C CA . THR A 1 101 ? -1.910 10.135 17.989 1.00 84.50 101 THR A CA 1
ATOM 819 C C . THR A 1 101 ? -1.519 11.029 16.812 1.00 84.50 101 THR A C 1
ATOM 821 O O . THR A 1 101 ? -2.292 11.900 16.423 1.00 84.50 101 THR A O 1
ATOM 824 N N . TYR A 1 102 ? -0.327 10.820 16.242 1.00 80.19 102 TYR A N 1
ATOM 825 C CA . TYR A 1 102 ? 0.149 11.585 15.087 1.00 80.19 102 TYR A CA 1
ATOM 826 C C . TYR A 1 102 ? -0.509 11.087 13.798 1.00 80.19 102 TYR A C 1
ATOM 828 O O . TYR A 1 102 ? -0.982 11.875 12.982 1.00 80.19 102 TYR A O 1
ATOM 836 N N . PHE A 1 103 ? -0.604 9.763 13.653 1.00 81.81 103 PHE A N 1
ATOM 837 C CA . PHE A 1 103 ? -1.184 9.122 12.480 1.00 81.81 103 PHE A CA 1
ATOM 838 C C . PHE A 1 103 ? -2.654 9.506 12.260 1.00 81.81 103 PHE A C 1
ATOM 840 O O . PHE A 1 103 ? -3.094 9.647 11.119 1.00 81.81 103 PHE A O 1
ATOM 847 N N . GLN A 1 104 ? -3.406 9.751 13.337 1.00 81.75 104 GLN A N 1
ATOM 848 C CA . GLN A 1 104 ? -4.819 10.121 13.264 1.00 81.75 104 GLN A CA 1
ATOM 849 C C . GLN A 1 104 ? -5.087 11.342 12.371 1.00 81.75 104 GLN A C 1
ATOM 851 O O . GLN A 1 104 ? -6.085 11.353 11.653 1.00 81.75 104 GLN A O 1
ATOM 856 N N . ALA A 1 105 ? -4.209 12.352 12.370 1.00 80.19 105 ALA A N 1
ATOM 857 C CA . ALA A 1 105 ? -4.386 13.544 11.536 1.00 80.19 105 ALA A CA 1
ATOM 858 C C . ALA A 1 105 ? -4.418 13.220 10.028 1.00 80.19 105 ALA A C 1
ATOM 860 O O . ALA A 1 105 ? -4.970 13.983 9.238 1.00 80.19 105 ALA A O 1
ATOM 861 N N . HIS A 1 106 ? -3.865 12.070 9.638 1.00 82.00 106 HIS A N 1
ATOM 862 C CA . HIS A 1 106 ? -3.735 11.618 8.255 1.00 82.00 106 HIS A CA 1
ATOM 863 C C . HIS A 1 106 ? -4.636 10.422 7.923 1.00 82.00 106 HIS A C 1
ATOM 865 O O . HIS A 1 106 ? -4.625 9.938 6.791 1.00 82.00 106 HIS A O 1
ATOM 871 N N . ILE A 1 107 ? -5.447 9.950 8.874 1.00 84.00 107 ILE A N 1
ATOM 872 C CA . ILE A 1 107 ? -6.207 8.703 8.730 1.00 84.00 107 ILE A CA 1
ATOM 873 C C . ILE A 1 107 ? -7.235 8.750 7.591 1.00 84.00 107 ILE A C 1
ATOM 875 O O . ILE A 1 107 ? -7.469 7.742 6.929 1.00 84.00 107 ILE A O 1
ATOM 879 N N . GLY A 1 108 ? -7.796 9.931 7.303 1.00 81.25 108 GLY A N 1
ATOM 880 C CA . GLY A 1 108 ? -8.727 10.123 6.187 1.00 81.25 108 GLY A CA 1
ATOM 881 C C . GLY A 1 108 ? -8.093 9.789 4.834 1.00 81.25 108 GLY A C 1
ATOM 882 O O . GLY A 1 108 ? -8.705 9.103 4.021 1.00 81.25 108 GLY A O 1
ATOM 883 N N . ILE A 1 109 ? -6.822 10.161 4.642 1.00 80.19 109 ILE A N 1
ATOM 884 C CA . ILE A 1 109 ? -6.069 9.862 3.414 1.00 80.19 109 ILE A CA 1
ATOM 885 C C . ILE A 1 109 ? -5.931 8.348 3.235 1.00 80.19 109 ILE A C 1
ATOM 887 O O . ILE A 1 109 ? -6.048 7.841 2.120 1.00 80.19 109 ILE A O 1
ATOM 891 N N . VAL A 1 110 ? -5.707 7.613 4.328 1.00 84.44 110 VAL A N 1
ATOM 892 C CA . VAL A 1 110 ? -5.609 6.151 4.285 1.00 84.44 110 VAL A CA 1
ATOM 893 C C . VAL A 1 110 ? -6.948 5.553 3.874 1.00 84.44 110 VAL A C 1
ATOM 895 O O . VAL A 1 110 ? -6.982 4.768 2.933 1.00 84.44 110 VAL A O 1
ATOM 898 N N . PHE A 1 111 ? -8.056 5.962 4.496 1.00 86.56 111 PHE A N 1
ATOM 899 C CA . PHE A 1 111 ? -9.384 5.449 4.147 1.00 86.56 111 PHE A CA 1
ATOM 900 C C . PHE A 1 111 ? -9.794 5.734 2.700 1.00 86.56 111 PHE A C 1
ATOM 902 O O . PHE A 1 111 ? -10.459 4.903 2.084 1.00 86.56 111 PHE A O 1
ATOM 909 N N . ASP A 1 112 ? -9.370 6.860 2.131 1.00 82.62 112 ASP A N 1
ATOM 910 C CA . ASP A 1 112 ? -9.651 7.175 0.731 1.00 82.62 112 ASP A CA 1
ATOM 911 C C . ASP A 1 112 ? -8.849 6.320 -0.259 1.00 82.62 112 ASP A C 1
ATOM 913 O O . ASP A 1 112 ? -9.300 6.115 -1.385 1.00 82.62 112 ASP A O 1
ATOM 917 N N . ASN A 1 113 ? -7.701 5.773 0.156 1.00 83.31 113 ASN A N 1
ATOM 918 C CA . ASN A 1 113 ? -6.792 5.030 -0.722 1.00 83.31 113 ASN A CA 1
ATOM 919 C C . ASN A 1 113 ? -6.694 3.524 -0.413 1.00 83.31 113 ASN A C 1
ATOM 921 O O . ASN A 1 113 ? -6.158 2.775 -1.228 1.00 83.31 113 ASN A O 1
ATOM 925 N N . ILE A 1 114 ? -7.219 3.044 0.723 1.00 88.31 114 ILE A N 1
ATOM 926 C CA . ILE A 1 114 ? -7.065 1.650 1.188 1.00 88.31 114 ILE A CA 1
ATOM 927 C C . ILE A 1 114 ? -7.786 0.620 0.305 1.00 88.31 114 ILE A C 1
ATOM 929 O O . ILE A 1 114 ? -7.422 -0.555 0.290 1.00 88.31 114 ILE A O 1
ATOM 933 N N . LEU A 1 115 ? -8.781 1.043 -0.478 1.00 88.25 115 LEU A N 1
ATOM 934 C CA . LEU A 1 115 ? -9.554 0.132 -1.322 1.00 88.25 115 LEU A CA 1
ATOM 935 C C . LEU A 1 115 ? -8.699 -0.522 -2.417 1.00 88.25 115 LEU A C 1
ATOM 937 O O . LEU A 1 115 ? -8.891 -1.698 -2.728 1.00 88.25 115 LEU A O 1
ATOM 941 N N . ALA A 1 116 ? -7.744 0.225 -2.978 1.00 86.88 116 ALA A N 1
ATOM 942 C CA . ALA A 1 116 ? -6.842 -0.274 -4.010 1.00 86.88 116 ALA A CA 1
ATOM 943 C C . ALA A 1 116 ? -5.981 -1.460 -3.518 1.00 86.88 116 ALA A C 1
ATOM 945 O O . ALA A 1 116 ? -6.057 -2.523 -4.135 1.00 86.88 116 ALA A O 1
ATOM 946 N N . PRO A 1 117 ? -5.225 -1.365 -2.401 1.00 86.19 117 PRO A N 1
ATOM 947 C CA . PRO A 1 117 ? -4.438 -2.493 -1.900 1.00 86.19 117 PRO A CA 1
ATOM 948 C C . PRO A 1 117 ? -5.289 -3.638 -1.320 1.00 86.19 117 PRO A C 1
ATOM 950 O O . PRO A 1 117 ? -4.852 -4.785 -1.352 1.00 86.19 117 PRO A O 1
ATOM 953 N N . ILE A 1 118 ? -6.520 -3.386 -0.856 1.00 92.88 118 ILE A N 1
ATOM 954 C CA . ILE A 1 118 ? -7.455 -4.452 -0.437 1.00 92.88 118 ILE A CA 1
ATOM 955 C C . ILE A 1 118 ? -7.906 -5.318 -1.621 1.00 92.88 118 ILE A C 1
ATOM 957 O O . ILE A 1 118 ? -8.177 -6.506 -1.449 1.00 92.88 118 ILE A O 1
ATOM 961 N N . ARG A 1 119 ? -7.979 -4.744 -2.824 1.00 91.50 119 ARG A N 1
ATO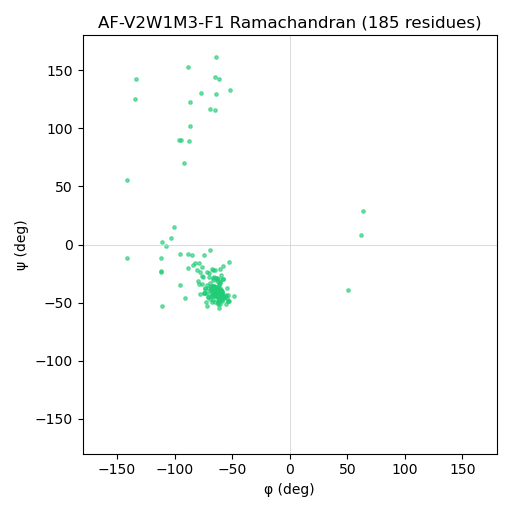M 962 C CA . ARG A 1 119 ? -8.380 -5.436 -4.060 1.00 91.50 119 ARG A CA 1
ATOM 963 C C . ARG A 1 119 ? -7.186 -5.825 -4.937 1.00 91.50 119 ARG A C 1
ATOM 965 O O . ARG A 1 119 ? -7.367 -6.150 -6.105 1.00 91.50 119 ARG A O 1
ATOM 972 N N . ASP A 1 120 ? -5.974 -5.801 -4.384 1.00 87.62 120 ASP A N 1
ATOM 973 C CA . ASP A 1 120 ? -4.752 -6.147 -5.110 1.00 87.62 120 ASP A CA 1
ATOM 974 C C . ASP A 1 120 ? -4.790 -7.606 -5.605 1.00 87.62 120 ASP A C 1
ATOM 976 O O . ASP A 1 120 ? -5.273 -8.475 -4.872 1.00 87.62 120 ASP A O 1
ATOM 980 N N . PRO A 1 121 ? -4.266 -7.930 -6.803 1.00 81.19 121 PRO A N 1
ATOM 981 C CA . PRO A 1 121 ? -4.196 -9.313 -7.282 1.00 81.19 121 PRO A CA 1
ATOM 982 C C . PRO A 1 121 ? -3.408 -10.242 -6.341 1.00 81.19 121 PRO A C 1
ATOM 984 O O . PRO A 1 121 ? -3.716 -11.433 -6.249 1.00 81.19 121 PRO A O 1
ATOM 987 N N . LYS A 1 122 ? -2.420 -9.721 -5.602 1.00 81.25 122 LYS A N 1
ATOM 988 C CA . LYS A 1 122 ? -1.566 -10.493 -4.693 1.00 81.25 122 LYS A CA 1
ATOM 989 C C . LYS A 1 122 ? -2.197 -10.613 -3.304 1.00 81.25 122 LYS A C 1
ATOM 991 O O . LYS A 1 122 ? -2.396 -9.625 -2.604 1.00 81.25 122 LYS A O 1
ATOM 996 N N . VAL A 1 123 ? -2.406 -11.851 -2.852 1.00 84.69 123 VAL A N 1
ATOM 997 C CA . VAL A 1 123 ? -3.030 -12.171 -1.549 1.00 84.69 123 VAL A CA 1
ATOM 998 C C . VAL A 1 123 ? -2.331 -11.480 -0.371 1.00 84.69 123 VAL A C 1
ATOM 1000 O O . VAL A 1 123 ? -3.000 -10.828 0.422 1.00 84.69 123 VAL A O 1
ATOM 1003 N N . HIS A 1 124 ? -0.998 -11.551 -0.292 1.00 81.75 124 HIS A N 1
ATOM 1004 C CA . HIS A 1 124 ? -0.229 -10.970 0.820 1.00 81.75 124 HIS A CA 1
ATOM 1005 C C . HIS A 1 124 ? -0.364 -9.441 0.917 1.00 81.75 124 HIS A C 1
ATOM 1007 O O . HIS A 1 124 ? -0.301 -8.881 2.009 1.00 81.75 124 HIS A O 1
ATOM 1013 N N . VAL A 1 125 ? -0.582 -8.749 -0.210 1.00 83.50 125 VAL A N 1
ATOM 1014 C CA . VAL A 1 125 ? -0.849 -7.301 -0.211 1.00 83.50 125 VAL A CA 1
ATOM 1015 C C . VAL A 1 125 ? -2.208 -7.027 0.422 1.00 83.50 125 VAL A C 1
ATOM 1017 O O . VAL A 1 125 ? -2.311 -6.144 1.272 1.00 83.50 125 VAL A O 1
ATOM 1020 N N . ARG A 1 126 ? -3.223 -7.825 0.064 1.00 92.75 126 ARG A N 1
ATOM 1021 C CA . ARG A 1 126 ? -4.574 -7.719 0.630 1.00 92.75 126 ARG A CA 1
ATOM 1022 C C . ARG A 1 126 ? -4.585 -7.976 2.135 1.00 92.75 126 ARG A C 1
ATOM 1024 O O . ARG A 1 126 ? -5.223 -7.230 2.868 1.00 92.75 126 ARG A O 1
ATOM 1031 N N . GLU A 1 127 ? -3.862 -8.996 2.594 1.00 89.38 127 GLU A N 1
ATOM 1032 C CA . GLU A 1 127 ? -3.715 -9.311 4.022 1.00 89.38 127 GLU A CA 1
ATOM 1033 C C . GLU A 1 127 ? -3.042 -8.166 4.782 1.00 89.38 127 GLU A C 1
ATOM 1035 O O . GLU A 1 127 ? -3.576 -7.689 5.782 1.00 89.38 127 GLU A O 1
ATOM 1040 N N . GLY A 1 128 ? -1.927 -7.642 4.262 1.00 88.00 128 GLY A N 1
ATOM 1041 C CA . GLY A 1 128 ? -1.280 -6.474 4.856 1.00 88.00 128 GLY A CA 1
ATOM 1042 C C . GLY A 1 128 ? -2.211 -5.258 4.910 1.00 88.00 128 GLY A C 1
ATOM 1043 O O . GLY A 1 128 ? -2.212 -4.522 5.897 1.00 88.00 128 GLY A O 1
ATOM 1044 N N . ALA A 1 129 ? -3.010 -5.039 3.860 1.00 93.38 129 ALA A N 1
ATOM 1045 C CA . ALA A 1 129 ? -3.930 -3.908 3.778 1.00 93.38 129 ALA A CA 1
ATOM 1046 C C . ALA A 1 129 ? -5.079 -4.042 4.782 1.00 93.38 129 ALA A C 1
ATOM 1048 O O . ALA A 1 129 ? -5.485 -3.047 5.379 1.00 93.38 129 ALA A O 1
ATOM 1049 N N . ALA A 1 130 ? -5.555 -5.267 5.016 1.00 95.69 130 ALA A N 1
ATOM 1050 C CA . ALA A 1 130 ? -6.516 -5.563 6.069 1.00 95.69 130 ALA A CA 1
ATOM 1051 C C . ALA A 1 130 ? -5.925 -5.289 7.461 1.00 95.69 130 ALA A C 1
ATOM 1053 O O . ALA A 1 130 ? -6.568 -4.629 8.269 1.00 95.69 130 ALA A O 1
ATOM 1054 N N . GLU A 1 131 ? -4.674 -5.676 7.732 1.00 93.44 131 GLU A N 1
ATOM 1055 C CA . GLU A 1 131 ? -4.024 -5.341 9.010 1.00 93.44 131 GLU A CA 1
ATOM 1056 C C . GLU A 1 131 ? -3.843 -3.827 9.219 1.00 93.44 131 GLU A C 1
ATOM 1058 O O . GLU A 1 131 ? -3.993 -3.330 10.338 1.00 93.44 131 GLU A O 1
ATOM 1063 N N . LEU A 1 132 ? -3.516 -3.079 8.158 1.00 93.31 132 LEU A N 1
ATOM 1064 C CA . LEU A 1 132 ? -3.473 -1.614 8.199 1.00 93.31 132 LEU A CA 1
ATOM 1065 C C . LEU A 1 132 ? -4.862 -1.038 8.502 1.00 93.31 132 LEU A C 1
ATOM 1067 O O . LEU A 1 132 ? -4.991 -0.153 9.350 1.00 93.31 132 LEU A O 1
ATOM 1071 N N . LEU A 1 133 ? -5.898 -1.549 7.833 1.00 94.38 133 LEU A N 1
ATOM 1072 C CA . LEU A 1 133 ? -7.279 -1.150 8.075 1.00 94.38 133 LEU A CA 1
ATOM 1073 C C . LEU A 1 133 ? -7.680 -1.413 9.532 1.00 94.38 133 LEU A C 1
ATOM 1075 O O . LEU A 1 133 ? -8.240 -0.521 10.161 1.00 94.38 133 LEU A O 1
ATOM 1079 N N . ALA A 1 134 ? -7.341 -2.577 10.086 1.00 93.62 134 ALA A N 1
ATOM 1080 C CA . ALA A 1 134 ? -7.588 -2.921 11.484 1.00 93.62 134 ALA A CA 1
ATOM 1081 C C . ALA A 1 134 ? -6.976 -1.890 12.443 1.00 93.62 134 ALA A C 1
ATOM 1083 O O . ALA A 1 134 ? -7.684 -1.316 13.269 1.00 93.62 134 ALA A O 1
ATOM 1084 N N . ALA A 1 135 ? -5.688 -1.568 12.264 1.00 92.81 135 ALA A N 1
ATOM 1085 C CA . ALA A 1 135 ? -5.004 -0.562 13.079 1.00 92.81 135 ALA A CA 1
ATOM 1086 C C . ALA A 1 135 ? -5.675 0.820 12.974 1.00 92.81 135 ALA A C 1
ATOM 1088 O O . ALA A 1 135 ? -5.818 1.532 13.965 1.00 92.81 135 ALA A O 1
ATOM 1089 N N . CYS A 1 136 ? -6.135 1.196 11.779 1.00 91.25 136 CYS A N 1
ATOM 1090 C CA . CYS A 1 136 ? -6.860 2.446 11.565 1.00 91.25 136 CYS A CA 1
ATOM 1091 C C . CYS A 1 136 ? -8.228 2.443 12.267 1.00 91.25 136 CYS A C 1
ATOM 1093 O O . CYS A 1 136 ? -8.591 3.425 12.912 1.00 91.25 136 CYS A O 1
ATOM 1095 N N . LEU A 1 137 ? -8.981 1.345 12.177 1.00 90.00 137 LEU A N 1
ATOM 1096 C CA . LEU A 1 137 ? -10.280 1.203 12.833 1.00 90.00 137 LEU A CA 1
ATOM 1097 C C . LEU A 1 137 ? -10.154 1.292 14.355 1.00 90.00 137 LEU A C 1
ATOM 1099 O O . LEU A 1 137 ? -10.940 2.008 14.964 1.00 90.00 137 LEU A O 1
ATOM 1103 N N . GLU A 1 138 ? -9.144 0.657 14.955 1.00 89.31 138 GLU A N 1
ATOM 1104 C CA . GLU A 1 138 ? -8.873 0.753 16.396 1.00 89.31 138 GLU A CA 1
ATOM 1105 C C . GLU A 1 138 ? -8.624 2.197 16.854 1.00 89.31 138 GLU A C 1
ATOM 1107 O O . GLU A 1 138 ? -9.165 2.628 17.874 1.00 89.31 138 GLU A O 1
ATOM 1112 N N . ILE A 1 139 ? -7.848 2.972 16.087 1.00 87.75 139 ILE A N 1
ATOM 1113 C CA . ILE A 1 139 ? -7.579 4.387 16.394 1.00 87.75 139 ILE A CA 1
ATOM 1114 C C . ILE A 1 139 ? -8.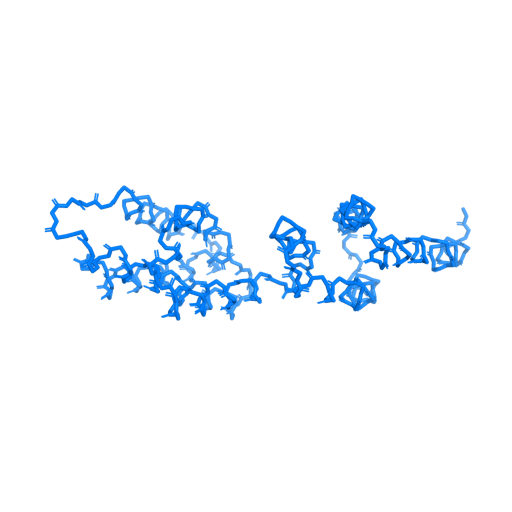879 5.203 16.380 1.00 87.75 139 ILE A C 1
ATOM 1116 O O . ILE A 1 139 ? -9.090 6.054 17.249 1.00 87.75 139 ILE A O 1
ATOM 1120 N N . VAL A 1 140 ? -9.757 4.952 15.404 1.00 85.00 140 VAL A N 1
ATOM 1121 C CA . VAL A 1 140 ? -11.046 5.651 15.279 1.00 85.00 140 VAL A CA 1
ATOM 1122 C C . VAL A 1 140 ? -12.000 5.245 16.405 1.00 85.00 140 VAL A C 1
ATOM 1124 O O . VAL A 1 140 ? -12.587 6.106 17.065 1.00 85.00 140 VAL A O 1
ATOM 1127 N N . THR A 1 141 ? -12.134 3.946 16.674 1.00 81.38 141 THR A N 1
ATOM 1128 C CA . THR A 1 141 ? -13.145 3.414 17.600 1.00 81.38 141 THR A CA 1
ATOM 1129 C C . THR A 1 141 ? -12.793 3.645 19.068 1.00 81.38 141 THR A C 1
ATOM 1131 O O . THR A 1 141 ? -13.696 3.834 19.882 1.00 81.38 141 THR A O 1
ATOM 1134 N N . GLN A 1 142 ? -11.506 3.738 19.424 1.00 76.81 142 GLN A N 1
ATOM 1135 C CA . GLN A 1 142 ? -11.082 4.100 20.784 1.00 76.81 142 GLN A CA 1
ATOM 1136 C C . GLN A 1 142 ? -11.490 5.526 21.195 1.00 76.81 142 GLN A C 1
ATOM 1138 O O . GLN A 1 142 ? -11.703 5.782 22.382 1.00 76.81 142 GLN A O 1
ATOM 1143 N N . ARG A 1 143 ? -11.608 6.464 20.245 1.00 64.06 143 ARG A N 1
ATOM 1144 C CA . ARG A 1 143 ? -11.970 7.867 20.524 1.00 64.06 143 ARG A CA 1
ATOM 1145 C C . ARG A 1 143 ? -13.460 8.163 20.357 1.00 64.06 143 ARG A C 1
ATOM 1147 O O . ARG A 1 143 ? -14.001 8.975 21.108 1.00 64.06 143 ARG A O 1
ATOM 1154 N N . GLU A 1 144 ? -14.139 7.534 19.402 1.00 62.56 144 GLU A N 1
ATOM 1155 C CA . GLU A 1 144 ? -15.510 7.898 19.019 1.00 62.56 144 GLU A CA 1
ATOM 1156 C C . GLU A 1 144 ? -16.581 7.107 19.793 1.00 62.56 144 GLU A C 1
ATOM 1158 O O . GLU A 1 144 ? -17.321 6.299 19.240 1.00 62.56 144 GLU A O 1
ATOM 1163 N N . ARG A 1 145 ? -16.737 7.383 21.097 1.00 53.78 145 ARG A N 1
ATOM 1164 C CA . ARG A 1 145 ? -17.831 6.804 21.911 1.00 53.78 145 ARG A CA 1
ATOM 1165 C C . ARG A 1 145 ? -19.242 7.327 21.572 1.00 53.78 145 ARG A C 1
ATOM 1167 O O . ARG A 1 145 ? -20.194 6.850 22.182 1.00 53.78 145 ARG A O 1
ATOM 1174 N N . GLN A 1 146 ? -19.414 8.300 20.665 1.00 48.94 146 GLN A N 1
ATOM 1175 C CA . GLN A 1 146 ? -20.724 8.954 20.460 1.00 48.94 146 GLN A CA 1
ATOM 1176 C C . GLN A 1 146 ? -21.142 9.301 19.017 1.00 48.94 146 GLN A C 1
ATOM 1178 O O . GLN A 1 146 ? -22.318 9.596 18.817 1.00 48.94 146 GLN A O 1
ATOM 1183 N N . VAL A 1 147 ? -20.276 9.232 17.997 1.00 53.50 147 VAL A N 1
ATOM 1184 C CA . VAL A 1 147 ? -20.666 9.534 16.602 1.00 53.50 147 VAL A CA 1
ATOM 1185 C C . VAL A 1 147 ? -20.101 8.460 15.681 1.00 53.50 147 VAL A C 1
ATOM 1187 O O . VAL A 1 147 ? -18.909 8.193 15.713 1.00 53.50 147 VAL A O 1
ATOM 1190 N N . ARG A 1 148 ? -20.954 7.818 14.872 1.00 60.66 148 ARG A N 1
ATOM 1191 C CA . ARG A 1 148 ? -20.509 6.847 13.862 1.00 60.66 148 ARG A CA 1
ATOM 1192 C C . ARG A 1 148 ? -19.661 7.566 12.815 1.00 60.66 148 ARG A C 1
ATOM 1194 O O . ARG A 1 148 ? -20.186 8.407 12.087 1.00 60.66 148 ARG A O 1
ATOM 1201 N N . SER A 1 149 ? -18.385 7.205 12.730 1.00 67.31 149 SER A N 1
ATOM 1202 C CA . SER A 1 149 ? -17.456 7.752 11.746 1.00 67.31 149 SER A CA 1
ATOM 1203 C C . SER A 1 149 ? -18.006 7.651 10.314 1.00 67.31 149 SER A C 1
ATOM 1205 O O . SER A 1 149 ? -18.445 6.566 9.912 1.00 67.31 149 SER A O 1
ATOM 1207 N N . PRO A 1 150 ? -17.952 8.722 9.498 1.00 74.44 150 PRO A N 1
ATOM 1208 C CA . PRO A 1 150 ? -18.407 8.676 8.105 1.00 74.44 150 PRO A CA 1
ATOM 1209 C C . PRO A 1 150 ? -17.638 7.639 7.268 1.00 74.44 150 PRO A C 1
ATOM 1211 O O . PRO A 1 150 ? -18.191 7.073 6.324 1.00 74.44 150 PRO A O 1
ATOM 1214 N N . TYR A 1 151 ? -16.395 7.328 7.652 1.00 80.75 151 TYR A N 1
ATOM 1215 C CA . TYR A 1 151 ? -15.551 6.338 6.981 1.00 80.75 151 TYR A CA 1
ATOM 1216 C C . TYR A 1 151 ? -16.105 4.911 7.090 1.00 80.75 151 TYR A C 1
ATOM 1218 O O . TYR A 1 151 ? -16.030 4.156 6.124 1.00 80.75 151 TYR A O 1
ATOM 1226 N N . LEU A 1 152 ? -16.727 4.546 8.219 1.00 82.69 152 LEU A N 1
ATOM 1227 C CA . LEU A 1 152 ? -17.246 3.189 8.444 1.00 82.69 152 LEU A CA 1
ATOM 1228 C C . LEU A 1 152 ? -18.349 2.827 7.450 1.00 82.69 152 LEU A C 1
ATOM 1230 O O . LEU A 1 152 ? -18.333 1.743 6.872 1.00 82.69 152 LEU A O 1
ATOM 1234 N N . ASN A 1 153 ? -19.278 3.755 7.209 1.00 84.81 153 ASN A N 1
ATOM 1235 C CA . ASN A 1 153 ? -20.372 3.535 6.263 1.00 84.81 153 ASN A CA 1
ATOM 1236 C C . ASN A 1 153 ? -19.853 3.403 4.826 1.00 84.81 153 ASN A C 1
ATOM 1238 O O . ASN A 1 153 ? -20.347 2.563 4.076 1.00 84.81 153 ASN A O 1
ATOM 1242 N N . LYS A 1 154 ? -18.843 4.202 4.454 1.00 87.81 154 LYS A N 1
ATOM 1243 C CA . LYS A 1 154 ? -18.201 4.130 3.135 1.00 87.81 154 LYS A CA 1
ATOM 1244 C C . LYS A 1 154 ? -17.535 2.766 2.928 1.00 87.81 154 LYS A C 1
ATOM 1246 O O . LYS A 1 154 ? -17.855 2.078 1.968 1.00 87.81 154 LYS A O 1
ATOM 1251 N N . ILE A 1 155 ? -16.703 2.333 3.875 1.00 89.50 155 ILE A N 1
ATOM 1252 C CA . ILE A 1 155 ? -15.977 1.053 3.797 1.00 89.50 155 ILE A CA 1
ATOM 1253 C C . ILE A 1 155 ? -16.944 -0.134 3.789 1.00 89.50 155 ILE A C 1
ATOM 1255 O O . ILE A 1 155 ? -16.766 -1.071 3.012 1.00 89.50 155 ILE A O 1
ATOM 1259 N N . LEU A 1 156 ? -17.997 -0.088 4.612 1.00 89.69 156 LEU A N 1
ATOM 1260 C CA . LEU A 1 156 ? -19.036 -1.116 4.619 1.00 89.69 156 LEU A CA 1
ATOM 1261 C C . LEU A 1 156 ? -19.762 -1.188 3.270 1.00 89.69 156 LEU A C 1
ATOM 1263 O O . LEU A 1 156 ? -19.954 -2.279 2.737 1.00 89.69 156 LEU A O 1
ATOM 1267 N N . SER A 1 157 ? -20.143 -0.038 2.707 1.00 91.25 157 SER A N 1
ATOM 1268 C CA . SER A 1 157 ? -20.783 0.036 1.390 1.00 91.25 157 SER A CA 1
ATOM 1269 C C . SER A 1 157 ? -19.872 -0.521 0.290 1.00 91.25 157 SER A C 1
ATOM 1271 O O . SER A 1 157 ? -20.321 -1.299 -0.553 1.00 91.25 157 SER A O 1
ATOM 1273 N N . ASP A 1 158 ? -18.582 -0.181 0.315 1.00 90.44 158 ASP A N 1
ATOM 1274 C CA . ASP A 1 158 ? -17.600 -0.655 -0.664 1.00 90.44 158 ASP A CA 1
ATOM 1275 C C . ASP A 1 158 ? -17.359 -2.169 -0.563 1.00 90.44 158 ASP A C 1
ATOM 1277 O O . ASP A 1 158 ? -17.219 -2.844 -1.591 1.00 90.44 158 ASP A O 1
ATOM 1281 N N . ALA A 1 159 ? -17.356 -2.721 0.654 1.00 92.38 159 ALA A N 1
ATOM 1282 C CA . ALA A 1 159 ? -1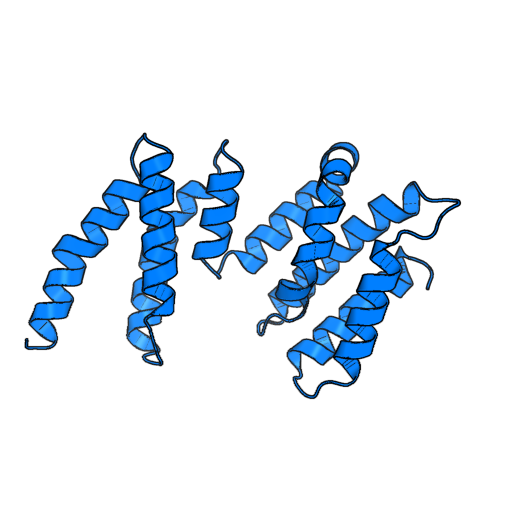7.264 -4.160 0.892 1.00 92.38 159 ALA A CA 1
ATOM 1283 C C . ALA A 1 159 ? -18.535 -4.897 0.429 1.00 92.38 159 ALA A C 1
ATOM 1285 O O . ALA A 1 159 ? -18.446 -5.915 -0.259 1.00 92.38 159 ALA A O 1
ATOM 1286 N N . GLN A 1 160 ? -19.723 -4.360 0.729 1.00 93.56 160 GLN A N 1
ATOM 1287 C CA . GLN A 1 160 ? -21.008 -4.898 0.259 1.00 93.56 160 GLN A CA 1
ATOM 1288 C C . GLN A 1 160 ? -21.103 -4.923 -1.267 1.00 93.56 160 GLN A C 1
ATOM 1290 O O . GLN A 1 160 ? -21.579 -5.901 -1.848 1.00 93.56 160 GLN A O 1
ATOM 1295 N N . ALA A 1 161 ? -20.663 -3.848 -1.923 1.00 93.06 161 ALA A N 1
ATOM 1296 C CA . ALA A 1 161 ? -20.611 -3.777 -3.375 1.00 93.06 161 ALA A CA 1
ATOM 1297 C C . ALA A 1 161 ? -19.611 -4.794 -3.941 1.00 93.06 161 ALA A C 1
ATOM 1299 O O . ALA A 1 161 ? -19.925 -5.483 -4.909 1.00 93.06 161 ALA A O 1
ATOM 1300 N N . GLY A 1 162 ? -18.442 -4.933 -3.307 1.00 91.12 162 GLY A N 1
ATOM 1301 C CA . GLY A 1 162 ? -17.392 -5.856 -3.730 1.00 91.12 162 GLY A CA 1
ATOM 1302 C C . GLY A 1 162 ? -17.806 -7.329 -3.709 1.00 91.12 162 GLY A C 1
ATOM 1303 O O . GLY A 1 162 ? -17.444 -8.068 -4.619 1.00 91.12 162 GLY A O 1
ATOM 1304 N N . LEU A 1 163 ? -18.640 -7.747 -2.751 1.00 91.50 163 LEU A N 1
ATOM 1305 C CA . LEU A 1 163 ? -19.172 -9.118 -2.695 1.00 91.50 163 LEU A CA 1
ATOM 1306 C C . LEU A 1 163 ? -20.086 -9.487 -3.873 1.00 91.50 163 LEU A C 1
ATOM 1308 O O . LEU A 1 163 ? -20.275 -10.669 -4.149 1.00 91.50 163 LEU A O 1
ATOM 1312 N N . LYS A 1 164 ? -20.676 -8.498 -4.553 1.00 93.06 164 LYS A N 1
ATOM 1313 C CA . LYS A 1 164 ? -21.539 -8.726 -5.724 1.00 93.06 164 LYS A CA 1
ATOM 1314 C C . LYS A 1 164 ? -20.744 -8.860 -7.023 1.00 93.06 164 LYS A C 1
ATOM 1316 O O . LYS A 1 164 ? -21.331 -9.163 -8.059 1.00 93.06 164 LYS A O 1
ATOM 1321 N N . LEU A 1 165 ? -19.442 -8.583 -6.986 1.00 92.19 165 LEU A N 1
ATOM 1322 C CA . LEU A 1 165 ? -18.569 -8.653 -8.148 1.00 92.19 165 LEU A CA 1
ATOM 1323 C C . LEU A 1 165 ? -17.994 -10.064 -8.306 1.00 92.19 165 LEU A C 1
ATOM 1325 O O . LEU A 1 165 ? -17.846 -10.809 -7.345 1.00 92.19 165 LEU A O 1
ATOM 1329 N N . THR A 1 166 ? -17.666 -10.422 -9.543 1.00 90.88 166 THR A N 1
ATOM 1330 C CA . THR A 1 166 ? -17.099 -11.722 -9.925 1.00 90.88 166 THR A CA 1
ATOM 1331 C C . THR A 1 166 ? -15.610 -11.925 -9.607 1.00 90.88 166 THR A C 1
ATOM 1333 O O . THR A 1 166 ? -15.247 -13.069 -9.328 1.00 90.88 166 THR A O 1
ATOM 1336 N N . PRO A 1 167 ? -14.720 -10.909 -9.660 1.00 92.81 167 PRO A N 1
ATOM 1337 C CA . PRO A 1 167 ? -13.291 -11.137 -9.463 1.00 92.81 167 PRO A CA 1
ATOM 1338 C C . PRO A 1 167 ? -12.962 -11.635 -8.052 1.00 92.81 167 PRO A C 1
ATOM 1340 O O . PRO A 1 167 ? -13.355 -11.036 -7.045 1.00 92.81 167 PRO A O 1
ATOM 1343 N N . SER A 1 168 ? -12.203 -12.730 -7.981 1.00 91.44 168 SER A N 1
ATOM 1344 C CA . SER A 1 168 ? -11.867 -13.424 -6.730 1.00 91.44 168 SER A CA 1
ATOM 1345 C C . SER A 1 168 ? -11.087 -12.549 -5.741 1.00 91.44 168 SER A C 1
ATOM 1347 O O . SER A 1 168 ? -11.272 -12.649 -4.530 1.00 91.44 168 SER A O 1
ATOM 1349 N N . GLU A 1 169 ? -10.256 -11.647 -6.255 1.00 90.06 169 GLU A N 1
ATOM 1350 C CA . GLU A 1 169 ? -9.469 -10.673 -5.513 1.00 90.06 169 GLU A CA 1
ATOM 1351 C C . GLU A 1 169 ? -10.347 -9.650 -4.796 1.00 90.06 169 GLU A C 1
ATOM 1353 O O . GLU A 1 169 ? -10.091 -9.315 -3.638 1.00 90.06 169 GLU A O 1
ATOM 1358 N N . VAL A 1 170 ? -11.428 -9.218 -5.448 1.00 92.56 170 VAL A N 1
ATOM 1359 C CA . VAL A 1 170 ? -12.376 -8.262 -4.883 1.00 92.56 170 VAL A CA 1
ATOM 1360 C C . VAL A 1 170 ? -13.241 -8.935 -3.827 1.00 92.56 170 VAL A C 1
ATOM 1362 O O . VAL A 1 170 ? -13.445 -8.356 -2.758 1.00 92.56 170 VAL A O 1
ATOM 1365 N N . ILE A 1 171 ? -13.696 -10.166 -4.083 1.00 95.50 171 ILE A N 1
ATOM 1366 C CA . ILE A 1 171 ? -14.450 -10.960 -3.105 1.00 95.50 171 ILE A CA 1
ATOM 1367 C C . ILE A 1 171 ? -13.590 -11.193 -1.858 1.00 95.50 171 ILE A C 1
ATOM 1369 O O . ILE A 1 171 ? -14.015 -10.870 -0.751 1.00 95.50 171 ILE A O 1
ATOM 1373 N N . HIS A 1 172 ? -12.358 -11.683 -2.028 1.00 95.19 172 HIS A N 1
ATOM 1374 C CA . HIS A 1 172 ? -11.438 -11.935 -0.919 1.00 95.19 172 HIS A CA 1
ATOM 1375 C C . HIS A 1 172 ? -11.126 -10.662 -0.121 1.00 95.19 172 HIS A C 1
ATOM 1377 O O . HIS A 1 172 ? -11.220 -10.667 1.104 1.00 95.19 172 HIS A O 1
ATOM 1383 N N . GLY A 1 173 ? -10.800 -9.556 -0.798 1.00 95.25 173 GLY A N 1
ATOM 1384 C CA . GLY A 1 173 ? -10.566 -8.264 -0.149 1.00 95.25 173 GLY A CA 1
ATOM 1385 C C . GLY A 1 173 ? -11.781 -7.758 0.633 1.00 95.25 173 GLY A C 1
ATOM 1386 O O . GLY A 1 173 ? -11.647 -7.257 1.750 1.00 95.25 173 GLY A O 1
ATOM 1387 N N . SER A 1 174 ? -12.984 -7.948 0.088 1.00 95.81 174 SER A N 1
ATOM 1388 C CA . SER A 1 174 ? -14.235 -7.566 0.754 1.00 95.81 174 SER A CA 1
ATOM 1389 C C . SER A 1 174 ? -14.491 -8.412 2.002 1.00 95.81 174 SER A C 1
ATOM 1391 O O . SER A 1 174 ? -14.863 -7.866 3.036 1.00 95.81 174 SER A O 1
ATOM 1393 N N . LEU A 1 175 ? -14.233 -9.722 1.949 1.00 95.62 175 LEU A N 1
ATOM 1394 C CA . LEU A 1 175 ? -14.347 -10.616 3.108 1.00 95.62 175 LEU A CA 1
ATOM 1395 C C . LEU A 1 175 ? -13.350 -10.260 4.221 1.00 95.62 175 LEU A C 1
ATOM 1397 O O . LEU A 1 175 ? -13.735 -10.234 5.390 1.00 95.62 175 LEU A O 1
ATOM 1401 N N . LEU A 1 176 ? -12.101 -9.931 3.871 1.00 95.75 176 LEU A N 1
ATOM 1402 C CA . LEU A 1 176 ? -11.122 -9.417 4.836 1.00 95.75 176 LEU A CA 1
ATOM 1403 C C . LEU A 1 176 ? -11.602 -8.107 5.469 1.00 95.75 176 LEU A C 1
ATOM 1405 O O . LEU A 1 176 ? -11.572 -7.959 6.684 1.00 95.75 176 LEU A O 1
ATOM 1409 N N . THR A 1 177 ? -12.119 -7.183 4.658 1.00 94.44 177 THR A N 1
ATOM 1410 C CA . THR A 1 177 ? -12.672 -5.911 5.149 1.00 94.44 177 THR A CA 1
ATOM 1411 C C . THR A 1 177 ? -13.804 -6.148 6.147 1.00 94.44 177 THR A C 1
ATOM 1413 O O . THR A 1 177 ? -13.818 -5.544 7.216 1.00 94.44 177 THR A O 1
ATOM 1416 N N . TYR A 1 178 ? -14.724 -7.069 5.842 1.00 93.56 178 TYR A N 1
ATOM 1417 C CA . TYR A 1 178 ? -15.785 -7.471 6.765 1.00 93.56 178 TYR A CA 1
ATOM 1418 C C . TYR A 1 178 ? -15.237 -7.996 8.084 1.00 93.56 178 TYR A C 1
ATOM 1420 O O . TYR A 1 178 ? -15.694 -7.563 9.136 1.00 93.56 178 TYR A O 1
ATOM 1428 N N . ARG A 1 179 ? -14.245 -8.889 8.039 1.00 94.00 179 ARG A N 1
ATOM 1429 C CA . ARG A 1 179 ? -13.592 -9.403 9.245 1.00 94.00 179 ARG A CA 1
ATOM 1430 C C . ARG A 1 179 ? -13.094 -8.258 10.131 1.00 94.00 179 ARG A C 1
ATOM 1432 O O . ARG A 1 179 ? -13.409 -8.250 11.317 1.00 94.00 179 ARG A O 1
ATOM 1439 N N . GLU A 1 180 ? -12.386 -7.282 9.566 1.00 93.62 180 GLU A N 1
ATOM 1440 C CA . GLU A 1 180 ? -11.852 -6.164 10.356 1.00 93.62 180 GLU A CA 1
ATOM 1441 C C . GLU A 1 180 ? -12.951 -5.236 10.892 1.00 93.62 180 GLU A C 1
ATOM 1443 O O . GLU A 1 180 ? -12.871 -4.775 12.030 1.00 93.62 180 GLU A O 1
ATOM 1448 N N . LEU A 1 181 ? -14.015 -5.000 10.120 1.00 90.25 181 LEU A N 1
ATOM 1449 C CA . LEU A 1 181 ? -15.169 -4.223 10.579 1.00 90.25 181 LEU A CA 1
ATOM 1450 C C . LEU A 1 181 ? -15.895 -4.904 11.753 1.00 90.25 181 LEU A C 1
ATOM 1452 O O . LEU A 1 181 ? -16.231 -4.231 12.727 1.00 90.25 181 LEU A O 1
ATOM 1456 N N . LEU A 1 182 ? -16.104 -6.222 11.688 1.00 88.81 182 LEU A N 1
ATOM 1457 C CA . LEU A 1 182 ? -16.742 -6.989 12.765 1.00 88.81 182 LEU A CA 1
ATOM 1458 C C . LEU A 1 182 ? -15.873 -6.991 14.036 1.00 88.81 182 LEU A C 1
ATOM 1460 O O . LEU A 1 182 ? -16.379 -6.833 15.144 1.00 88.81 182 LEU A O 1
ATOM 1464 N N . LEU A 1 183 ? -14.553 -7.146 13.884 1.00 88.38 183 LEU A N 1
ATOM 1465 C CA . LEU A 1 183 ? -13.623 -7.226 15.014 1.00 88.38 183 LEU A CA 1
ATOM 1466 C C . LEU A 1 183 ? -13.376 -5.874 15.693 1.00 88.38 183 LEU A C 1
ATOM 1468 O O . LEU A 1 183 ? -13.322 -5.814 16.920 1.00 88.38 183 LEU A O 1
ATOM 1472 N N . HIS A 1 184 ? -13.219 -4.801 14.915 1.00 86.12 184 HIS A N 1
ATOM 1473 C CA . HIS A 1 184 ? -12.712 -3.524 15.428 1.00 86.12 184 HIS A CA 1
ATOM 1474 C C . HIS A 1 184 ? -13.753 -2.400 15.445 1.00 86.12 184 HIS A C 1
ATOM 1476 O O . HIS A 1 184 ? -13.602 -1.457 16.223 1.00 86.12 184 HIS A O 1
ATOM 1482 N N . ALA A 1 185 ? -14.810 -2.487 14.629 1.00 77.06 185 ALA A N 1
ATOM 1483 C CA . ALA A 1 185 ? -15.854 -1.461 14.535 1.00 77.06 185 ALA A CA 1
ATOM 1484 C C . ALA A 1 185 ? -17.202 -1.867 15.165 1.00 77.06 185 ALA A C 1
ATOM 1486 O O . ALA A 1 185 ? -18.123 -1.049 15.187 1.00 77.06 185 ALA A O 1
ATOM 1487 N N . GLY A 1 186 ? -17.319 -3.087 15.705 1.00 68.31 186 GLY A N 1
ATOM 1488 C CA . GLY A 1 186 ? -18.514 -3.556 16.419 1.00 68.31 186 GLY A CA 1
ATOM 1489 C C . GLY A 1 186 ? -19.774 -3.633 15.551 1.00 68.31 186 GLY A C 1
ATOM 1490 O O . GLY A 1 186 ? -20.878 -3.417 16.059 1.00 68.31 186 GLY A O 1
ATOM 1491 N N . MET A 1 187 ? -19.598 -3.866 14.247 1.00 60.94 187 MET A N 1
ATOM 1492 C CA . MET A 1 187 ? -20.684 -4.154 13.301 1.00 60.94 187 MET A CA 1
ATOM 1493 C C . MET A 1 187 ? -20.946 -5.650 13.183 1.00 60.94 187 MET A C 1
ATOM 1495 O O . MET A 1 187 ? -20.099 -6.428 13.669 1.00 60.94 187 MET A O 1
#

Secondary structure (DSSP, 8-state):
--HHHHHHHIIIIIHHHHHHHHTSS-HHHHHHHHHHHHHHHHT--S-HHHHHHHHHHHHHHHGGGSS-S-HHHHHHHHHHTSTHHHHHHHHHHHHHHH-HHHHGGGHHHHHHHTHHHHT-SSHHHHHHHHHHHHHHHHHHHHH-SSS--HHHHHHHHHHHHHTTS--HHHHHHHHHHHHHHHHHS--

InterPro domains:
  IPR011989 Armadillo-like helical [G3DSA:1.25.10.10] (10-182)
  IPR016024 Armadillo-type fold [SSF48371] (14-182)

Mean predicted aligned error: 13.24 Å